Protein AF-A0A6P0FMC4-F1 (afdb_monomer_lite)

Organism: Xanthomonas perforans (NCBI:txid442694)

pLDDT: mean 89.46, std 10.19, range [41.62, 98.38]

Foldseek 3Di:
DDDDDDDDDDDDPDPDDDPPDDDADDLPDAQQDPLNCCVVPNLQLEEEAEAPQLLVLLCVLLVDPVNVVHHYDDADQQDPVRNLVSVVVRVVVVRQEYEYAYDDDDDNQSQQADSVNSNSRSVSSHAYEYASDDPPDDGPNCVRHSYYHHHSSRVSNVNNVSVVVVVVVVVVVVVVVVVVVVVVVVVVVVVVVVVVVVVVVVVVVVVVVVVVVVVVVVVVVVVVVVVVVVVVVVVVVVVVVVVVVD

Structure (mmCIF, N/CA/C/O backbone):
data_AF-A0A6P0FMC4-F1
#
_entry.id   AF-A0A6P0FMC4-F1
#
loop_
_atom_site.group_PDB
_atom_site.id
_atom_site.type_symbol
_atom_site.label_atom_id
_atom_site.label_alt_id
_atom_site.label_comp_id
_atom_site.label_asym_id
_atom_site.label_entity_id
_atom_site.label_seq_id
_atom_site.pdbx_PDB_ins_code
_atom_site.Cartn_x
_atom_site.Cartn_y
_atom_site.Cartn_z
_atom_site.occupancy
_atom_site.B_iso_or_equiv
_atom_site.auth_seq_id
_atom_site.auth_comp_id
_atom_site.auth_asym_id
_atom_site.auth_atom_id
_atom_site.pdbx_PDB_model_num
ATOM 1 N N . MET A 1 1 ? -16.315 -18.115 -38.066 1.00 41.62 1 MET A N 1
ATOM 2 C CA . MET A 1 1 ? -16.295 -17.001 -39.037 1.00 41.62 1 MET A CA 1
ATOM 3 C C . MET A 1 1 ? -14.860 -16.813 -39.492 1.00 41.62 1 MET A C 1
ATOM 5 O O . MET A 1 1 ? -14.024 -16.484 -38.664 1.00 41.62 1 MET A O 1
ATOM 9 N N . SER A 1 2 ? -14.558 -17.118 -40.752 1.00 48.16 2 SER A N 1
ATOM 10 C CA . SER A 1 2 ? -13.245 -16.891 -41.364 1.00 48.16 2 SER A CA 1
ATOM 11 C C . SER A 1 2 ? -13.258 -15.536 -42.065 1.00 48.16 2 SER A C 1
ATOM 13 O O . SER A 1 2 ? -14.154 -15.271 -42.862 1.00 48.16 2 SER A O 1
ATOM 15 N N . VAL A 1 3 ? -12.294 -14.676 -41.748 1.00 55.31 3 VAL A N 1
ATOM 16 C CA . VAL A 1 3 ? -12.072 -13.421 -42.473 1.00 55.31 3 VAL A CA 1
ATOM 17 C C . VAL A 1 3 ? -11.064 -13.719 -43.575 1.00 55.31 3 VAL A C 1
ATOM 19 O O . VAL A 1 3 ? -9.935 -14.109 -43.286 1.00 55.31 3 VAL A O 1
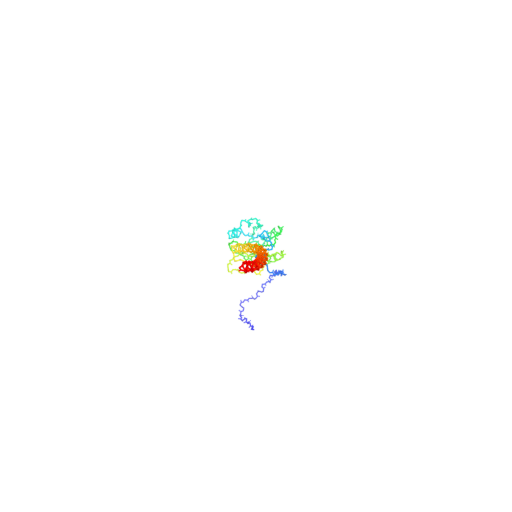ATOM 22 N N . GLU A 1 4 ? -11.485 -13.575 -44.827 1.00 64.38 4 GLU A N 1
ATOM 23 C CA . GLU A 1 4 ? -10.625 -13.706 -46.001 1.00 64.38 4 GLU A CA 1
ATOM 24 C C . GLU A 1 4 ? -10.263 -12.298 -46.483 1.00 64.38 4 GLU A C 1
ATOM 26 O O . GLU A 1 4 ? -11.132 -11.516 -46.866 1.00 64.38 4 GLU A O 1
ATOM 31 N N . LEU A 1 5 ? -8.981 -11.944 -46.406 1.00 65.88 5 LEU A N 1
ATOM 32 C CA . LEU A 1 5 ? -8.479 -10.675 -46.926 1.00 65.88 5 LEU A CA 1
ATOM 33 C C . LEU A 1 5 ? -8.094 -10.872 -48.392 1.00 65.88 5 LEU A C 1
ATOM 35 O O . LEU A 1 5 ? -7.122 -11.563 -48.691 1.00 65.88 5 LEU A O 1
ATOM 39 N N . GLN A 1 6 ? -8.848 -10.252 -49.300 1.00 70.06 6 GLN A N 1
ATOM 40 C CA . GLN A 1 6 ? -8.532 -10.221 -50.727 1.00 70.06 6 GLN A CA 1
ATOM 41 C C . GLN A 1 6 ? -7.904 -8.874 -51.092 1.00 70.06 6 GLN A C 1
ATOM 43 O O . GLN A 1 6 ? -8.502 -7.818 -50.899 1.00 70.06 6 GLN A O 1
ATOM 48 N N . GLY A 1 7 ? -6.686 -8.915 -51.628 1.00 79.44 7 GLY A N 1
ATOM 49 C CA . GLY A 1 7 ? -5.960 -7.742 -52.105 1.00 79.44 7 GLY A CA 1
ATOM 50 C C . GLY A 1 7 ? -4.933 -8.132 -53.164 1.00 79.44 7 GLY A C 1
ATOM 51 O O . GLY A 1 7 ? -4.367 -9.224 -53.121 1.00 79.44 7 GLY A O 1
ATOM 52 N N . ARG A 1 8 ? -4.705 -7.248 -54.140 1.00 73.56 8 ARG A N 1
ATOM 53 C CA . ARG A 1 8 ? -3.657 -7.407 -55.154 1.00 73.56 8 ARG A CA 1
ATOM 54 C C . ARG A 1 8 ? -2.375 -6.772 -54.613 1.00 73.56 8 ARG A C 1
ATOM 56 O O . ARG A 1 8 ? -2.358 -5.579 -54.333 1.00 73.56 8 ARG A O 1
ATOM 63 N N . VAL A 1 9 ? -1.319 -7.566 -54.454 1.00 71.81 9 VAL A N 1
ATOM 64 C CA . VAL A 1 9 ? 0.008 -7.062 -54.074 1.00 71.81 9 VAL A CA 1
ATOM 65 C C . VAL A 1 9 ? 0.643 -6.419 -55.304 1.00 71.81 9 VAL A C 1
ATOM 67 O O . VAL A 1 9 ? 0.881 -7.103 -56.299 1.00 71.81 9 VAL A O 1
ATOM 70 N N . GLU A 1 10 ? 0.909 -5.117 -55.250 1.00 76.31 10 GLU A N 1
ATOM 71 C CA . GLU A 1 10 ? 1.699 -4.426 -56.270 1.00 76.31 10 GLU A CA 1
ATOM 72 C C . GLU A 1 10 ? 3.153 -4.321 -55.800 1.00 76.31 10 GLU A C 1
ATOM 74 O O . GLU A 1 10 ? 3.467 -3.599 -54.857 1.00 76.31 10 GLU A O 1
ATOM 79 N N . GLY A 1 11 ? 4.039 -5.084 -56.444 1.00 77.88 11 GLY A N 1
ATOM 80 C CA . GLY A 1 11 ? 5.475 -5.107 -56.157 1.00 77.88 11 GLY A CA 1
ATOM 81 C C . GLY A 1 11 ? 6.005 -6.489 -55.751 1.00 77.88 11 GLY A C 1
ATOM 82 O O . GLY A 1 11 ? 5.230 -7.408 -55.476 1.00 77.88 11 GLY A O 1
ATOM 83 N N . PRO A 1 12 ? 7.338 -6.677 -55.747 1.00 75.31 12 PRO A N 1
ATOM 84 C CA . PRO A 1 12 ? 7.948 -7.930 -55.327 1.00 75.31 12 PRO A CA 1
ATOM 85 C C . PRO A 1 12 ? 7.700 -8.172 -53.835 1.00 75.31 12 PRO A C 1
ATOM 87 O O . PRO A 1 12 ? 7.946 -7.304 -52.998 1.00 75.31 12 PRO A O 1
ATOM 90 N N . TRP A 1 13 ? 7.246 -9.381 -53.499 1.00 70.62 13 TRP A N 1
ATOM 91 C CA . TRP A 1 13 ? 7.134 -9.832 -52.116 1.00 70.62 13 TRP A CA 1
ATOM 92 C C . TRP A 1 13 ? 8.537 -10.029 -51.536 1.00 70.62 13 TRP A C 1
ATOM 94 O O . TRP A 1 13 ? 9.162 -11.076 -51.703 1.00 70.62 13 TRP A O 1
ATOM 104 N N . LEU A 1 14 ? 9.057 -9.001 -50.874 1.00 70.19 14 LEU A N 1
ATOM 105 C CA . LEU A 1 14 ? 10.309 -9.092 -50.139 1.00 70.19 14 LEU A CA 1
ATOM 106 C C . LEU A 1 14 ? 10.000 -9.684 -48.764 1.00 70.19 14 LEU A C 1
ATOM 108 O O . LEU A 1 14 ? 9.524 -8.994 -47.864 1.00 70.19 14 LEU A O 1
ATOM 112 N N . THR A 1 15 ? 10.259 -10.980 -48.585 1.00 63.22 15 THR A N 1
ATOM 113 C CA . THR A 1 15 ? 10.344 -11.569 -47.246 1.00 63.22 15 THR A CA 1
ATOM 114 C C . THR A 1 15 ? 11.490 -10.892 -46.508 1.00 63.22 15 THR A C 1
ATOM 116 O O . THR A 1 15 ? 12.652 -11.245 -46.706 1.00 63.22 15 THR A O 1
ATOM 119 N N . ALA A 1 16 ? 11.173 -9.906 -45.669 1.00 63.97 16 ALA A N 1
ATOM 120 C CA . ALA A 1 16 ? 12.124 -9.407 -44.691 1.00 63.97 16 ALA A CA 1
ATOM 121 C C . ALA A 1 16 ? 12.604 -10.601 -43.855 1.00 63.97 16 ALA A C 1
ATOM 123 O O . ALA A 1 16 ? 11.788 -11.414 -43.403 1.00 63.97 16 ALA A O 1
ATOM 124 N N . ALA A 1 17 ? 13.921 -10.733 -43.684 1.00 61.12 17 ALA A N 1
ATOM 125 C CA . ALA A 1 17 ? 14.478 -11.720 -42.774 1.00 61.12 17 ALA A CA 1
ATOM 126 C C . ALA A 1 17 ? 13.824 -11.498 -41.407 1.00 61.12 17 ALA A C 1
ATOM 128 O O . ALA A 1 17 ? 13.891 -10.408 -40.842 1.00 61.12 17 ALA A O 1
ATOM 129 N N . ARG A 1 18 ? 13.105 -12.510 -40.919 1.00 58.56 18 ARG A N 1
ATOM 130 C CA . ARG A 1 18 ? 12.402 -12.418 -39.645 1.00 58.56 18 ARG A CA 1
ATOM 131 C C . ARG A 1 18 ? 13.476 -12.323 -38.571 1.00 58.56 18 ARG A C 1
ATOM 133 O O . ARG A 1 18 ? 14.168 -13.310 -38.330 1.00 58.56 18 ARG A O 1
ATOM 140 N N . GLU A 1 19 ? 13.642 -11.145 -37.977 1.00 60.81 19 GLU A N 1
ATOM 141 C CA . GLU A 1 19 ? 14.597 -10.980 -36.886 1.00 60.81 19 GLU A CA 1
ATOM 142 C C . GLU A 1 19 ? 14.322 -12.040 -35.807 1.00 60.81 19 GLU A C 1
ATOM 144 O O . GLU A 1 19 ? 13.148 -12.343 -35.528 1.00 60.81 19 GLU A O 1
ATOM 149 N N . PRO A 1 20 ? 15.372 -12.648 -35.223 1.00 63.00 20 PRO A N 1
ATOM 150 C CA . PRO A 1 20 ? 15.202 -13.616 -34.155 1.00 63.00 20 PRO A CA 1
ATOM 151 C C . PRO A 1 20 ? 14.391 -12.967 -33.033 1.00 63.00 20 PRO A C 1
ATOM 153 O O . PRO A 1 20 ? 14.832 -12.020 -32.385 1.00 63.00 20 PRO A O 1
ATOM 156 N N . ARG A 1 21 ? 13.170 -13.457 -32.803 1.00 71.31 21 ARG A N 1
ATOM 157 C CA . ARG A 1 21 ? 12.346 -12.956 -31.705 1.00 71.31 21 ARG A CA 1
ATOM 158 C C . ARG A 1 21 ? 12.960 -13.440 -30.403 1.00 71.31 21 ARG A C 1
ATOM 160 O O . ARG A 1 21 ? 12.918 -14.634 -30.124 1.00 71.31 21 ARG A O 1
ATOM 167 N N . VAL A 1 22 ? 13.467 -12.514 -29.595 1.00 78.38 22 VAL A N 1
ATOM 168 C CA . VAL A 1 22 ? 13.812 -12.803 -28.201 1.00 78.38 22 VAL A CA 1
ATOM 169 C C . VAL A 1 22 ? 12.543 -13.326 -27.509 1.00 78.38 22 VAL A C 1
ATOM 171 O O . VAL A 1 22 ? 11.522 -12.615 -27.513 1.00 78.38 22 VAL A O 1
ATOM 174 N N . PRO A 1 23 ? 12.550 -14.572 -26.999 1.00 85.31 23 PRO A N 1
ATOM 175 C CA . PRO A 1 23 ? 11.413 -15.116 -26.276 1.00 85.31 23 PRO A CA 1
ATOM 176 C C . PRO A 1 23 ? 11.292 -14.399 -24.932 1.00 85.31 23 PRO A C 1
ATOM 178 O O . PRO A 1 23 ? 12.291 -14.159 -24.254 1.00 85.31 23 PRO A O 1
ATOM 181 N N . ILE A 1 24 ? 10.064 -14.043 -24.567 1.00 87.44 24 ILE A N 1
ATOM 182 C CA . ILE A 1 24 ? 9.762 -13.484 -23.251 1.00 87.44 24 ILE A CA 1
ATOM 183 C C . ILE A 1 24 ? 9.385 -14.674 -22.363 1.00 87.44 24 ILE A C 1
ATOM 185 O O . ILE A 1 24 ? 8.457 -15.401 -22.730 1.00 87.44 24 ILE A O 1
ATOM 189 N N . PRO A 1 25 ? 10.120 -14.929 -21.270 1.00 88.69 25 PRO A N 1
ATOM 190 C CA . PRO A 1 25 ? 9.827 -16.047 -20.386 1.00 88.69 25 PRO A CA 1
ATOM 191 C C . PRO A 1 25 ? 8.477 -15.855 -19.690 1.00 88.69 25 PRO A C 1
ATOM 193 O O . PRO A 1 25 ? 8.047 -14.728 -19.436 1.00 88.69 25 PRO A O 1
ATOM 196 N N . ASP A 1 26 ? 7.819 -16.968 -19.365 1.00 86.62 26 ASP A N 1
ATOM 197 C CA . ASP A 1 26 ? 6.683 -16.941 -18.449 1.00 86.62 26 ASP A CA 1
ATOM 198 C C . ASP A 1 26 ? 7.190 -16.637 -17.033 1.00 86.62 26 ASP A C 1
ATOM 200 O O . ASP A 1 26 ? 8.239 -17.121 -16.606 1.00 86.62 26 ASP A O 1
ATOM 204 N N . ARG A 1 27 ? 6.435 -15.822 -16.302 1.00 83.19 27 ARG A N 1
ATOM 205 C CA . ARG A 1 27 ? 6.730 -15.461 -14.915 1.00 83.19 27 ARG A CA 1
ATOM 206 C C . ARG A 1 27 ? 6.477 -16.622 -13.958 1.00 83.19 27 ARG A C 1
ATOM 208 O O . ARG A 1 27 ? 7.050 -16.629 -12.872 1.00 83.19 27 ARG A O 1
ATOM 215 N N . GLY A 1 28 ? 5.596 -17.563 -14.316 1.00 85.12 28 GLY A N 1
ATOM 216 C CA . GLY A 1 28 ? 5.276 -18.731 -13.486 1.00 85.12 28 GLY A CA 1
ATOM 217 C C . GLY A 1 28 ? 4.668 -18.393 -12.116 1.00 85.12 28 GLY A C 1
ATOM 218 O O . GLY A 1 28 ? 4.639 -19.245 -11.230 1.00 85.12 28 GLY A O 1
ATOM 219 N N . ARG A 1 29 ? 4.203 -17.151 -11.919 1.00 89.44 29 ARG A N 1
ATOM 220 C CA . ARG A 1 29 ? 3.561 -16.659 -10.693 1.00 89.44 29 ARG A CA 1
ATOM 221 C C . ARG A 1 29 ? 2.461 -15.657 -11.019 1.00 89.44 29 ARG A C 1
ATOM 223 O O . ARG A 1 29 ? 2.520 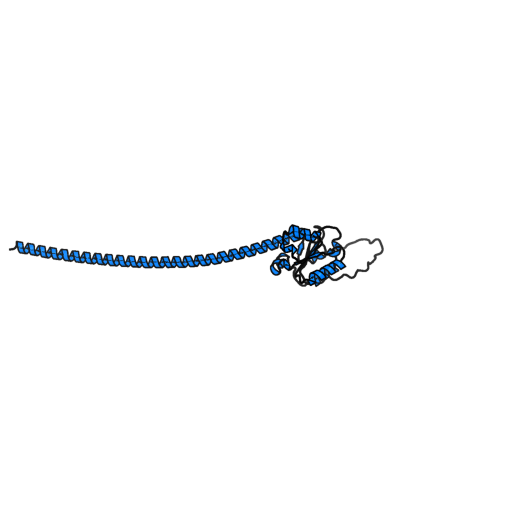-14.982 -12.047 1.00 89.44 29 ARG A O 1
ATOM 230 N N . ASN A 1 30 ? 1.505 -15.518 -10.105 1.00 92.25 30 ASN A N 1
ATOM 231 C CA . ASN A 1 30 ? 0.478 -14.487 -10.212 1.00 92.25 30 ASN A CA 1
ATOM 232 C C . ASN A 1 30 ? 1.096 -13.082 -10.036 1.00 92.25 30 ASN A C 1
ATOM 234 O O . ASN A 1 30 ? 2.051 -12.936 -9.257 1.00 92.25 30 ASN A O 1
ATOM 238 N N . PRO A 1 31 ? 0.569 -12.061 -10.741 1.00 93.94 31 PRO A N 1
ATOM 239 C CA . PRO A 1 31 ? 0.897 -10.661 -10.482 1.00 93.94 31 PRO A CA 1
ATOM 240 C C . PRO A 1 31 ? 0.659 -10.301 -9.012 1.00 93.94 31 PRO A C 1
ATOM 242 O O . PRO A 1 31 ? -0.315 -10.763 -8.419 1.00 93.94 31 PRO A O 1
ATOM 245 N N . VAL A 1 32 ? 1.556 -9.503 -8.434 1.00 96.50 32 VAL A N 1
ATOM 246 C CA . VAL A 1 32 ? 1.444 -9.005 -7.053 1.00 96.50 32 VAL A CA 1
ATOM 247 C C . VAL A 1 32 ? 1.164 -7.513 -7.100 1.00 96.50 32 VAL A C 1
ATOM 249 O O . VAL A 1 32 ? 2.012 -6.750 -7.547 1.00 96.50 32 VAL A O 1
ATOM 252 N N . THR A 1 33 ? 0.007 -7.082 -6.614 1.00 96.81 33 THR A N 1
ATOM 253 C CA . THR A 1 33 ? -0.342 -5.653 -6.625 1.00 96.81 33 THR A CA 1
ATOM 254 C C . THR A 1 33 ? 0.581 -4.847 -5.710 1.00 96.81 33 THR A C 1
ATOM 256 O O . THR A 1 33 ? 1.148 -5.374 -4.744 1.00 96.81 33 THR A O 1
ATOM 259 N N . ILE A 1 34 ? 0.695 -3.537 -5.951 1.00 97.31 34 ILE A N 1
ATOM 260 C CA . ILE A 1 34 ? 1.540 -2.686 -5.101 1.00 97.31 34 ILE A CA 1
ATOM 261 C C . ILE A 1 34 ? 1.101 -2.711 -3.625 1.00 97.31 34 ILE A C 1
ATOM 263 O O . ILE A 1 34 ? 1.945 -2.731 -2.730 1.00 97.31 34 ILE A O 1
ATOM 267 N N . GLY A 1 35 ? -0.206 -2.783 -3.356 1.00 96.12 35 GLY A N 1
ATOM 268 C CA . GLY A 1 35 ? -0.749 -2.855 -1.997 1.00 96.12 35 GLY A CA 1
ATOM 269 C C . GLY A 1 35 ? -0.368 -4.151 -1.278 1.00 96.12 35 GLY A C 1
ATOM 270 O O . GLY A 1 35 ? 0.123 -4.109 -0.150 1.00 96.12 35 GLY A O 1
ATOM 271 N N . GLU A 1 36 ? -0.512 -5.300 -1.947 1.00 96.06 36 GLU A N 1
ATOM 272 C CA . GLU A 1 36 ? -0.091 -6.603 -1.407 1.00 96.06 36 GLU A CA 1
ATOM 273 C C . GLU A 1 36 ? 1.413 -6.636 -1.125 1.00 96.06 36 GLU A C 1
ATOM 275 O O . GLU A 1 36 ? 1.857 -7.140 -0.088 1.00 96.06 36 GLU A O 1
ATOM 280 N N . PHE A 1 37 ? 2.211 -6.067 -2.029 1.00 97.38 37 PHE A N 1
ATOM 281 C CA . PHE A 1 37 ? 3.648 -5.970 -1.838 1.00 97.38 37 PHE A CA 1
ATOM 282 C C . PHE A 1 37 ? 4.013 -5.140 -0.610 1.00 97.38 37 PHE A C 1
ATOM 284 O O . PHE A 1 37 ? 4.846 -5.584 0.188 1.00 97.38 37 PHE A O 1
ATOM 291 N N . LEU A 1 38 ? 3.408 -3.957 -0.462 1.00 95.75 38 LEU A N 1
ATOM 292 C CA . LEU A 1 38 ? 3.662 -3.056 0.660 1.00 95.75 38 LEU A CA 1
ATOM 293 C C . LEU A 1 38 ? 3.247 -3.693 1.987 1.00 95.75 38 LEU A C 1
ATOM 295 O O . LEU A 1 38 ? 4.006 -3.602 2.948 1.00 95.75 38 LEU A O 1
ATOM 299 N N . GLY A 1 39 ? 2.120 -4.407 2.025 1.00 93.69 39 GLY A N 1
ATOM 300 C CA . GLY A 1 39 ? 1.683 -5.132 3.220 1.00 93.69 39 GLY A CA 1
ATOM 301 C C . GLY A 1 39 ? 2.670 -6.217 3.670 1.00 93.69 39 GLY A C 1
ATOM 302 O O . GLY A 1 39 ? 2.815 -6.460 4.865 1.00 93.69 39 GLY A O 1
ATOM 303 N N . LYS A 1 40 ? 3.388 -6.852 2.733 1.00 94.69 40 LYS A N 1
ATOM 304 C CA . LYS A 1 40 ? 4.341 -7.932 3.043 1.00 94.69 40 LYS A CA 1
ATOM 305 C C . LYS A 1 40 ? 5.773 -7.455 3.291 1.00 94.69 40 LYS A C 1
ATOM 307 O O . LYS A 1 40 ? 6.457 -8.008 4.148 1.00 94.69 40 LYS A O 1
ATOM 312 N N . ASN A 1 41 ? 6.262 -6.503 2.499 1.00 94.88 41 ASN A N 1
ATOM 313 C CA . ASN A 1 41 ? 7.680 -6.118 2.475 1.00 94.88 41 ASN A CA 1
ATOM 314 C C . ASN A 1 41 ? 7.928 -4.695 2.990 1.00 94.88 41 ASN A C 1
ATOM 316 O O . ASN A 1 41 ? 9.080 -4.320 3.209 1.00 94.88 41 ASN A O 1
ATOM 320 N N . GLY A 1 42 ? 6.871 -3.899 3.160 1.00 93.38 42 GLY A N 1
ATOM 321 C CA . GLY A 1 42 ? 6.967 -2.483 3.483 1.00 93.38 42 GLY A CA 1
ATOM 322 C C . GLY A 1 42 ? 7.557 -1.642 2.350 1.00 93.38 42 GLY A C 1
ATOM 323 O O . GLY A 1 42 ? 7.981 -2.135 1.301 1.00 93.38 42 GLY A O 1
ATOM 324 N N . LEU A 1 43 ? 7.608 -0.330 2.586 1.00 94.81 43 LEU A N 1
ATOM 325 C CA . LEU A 1 43 ? 8.119 0.622 1.603 1.00 94.81 43 LEU A CA 1
ATOM 326 C C . LEU A 1 43 ? 9.608 0.399 1.304 1.00 94.81 43 LEU A C 1
ATOM 328 O O . LEU A 1 43 ? 10.000 0.461 0.146 1.00 94.81 43 LEU A O 1
ATOM 332 N N . SER A 1 44 ? 10.434 0.104 2.312 1.00 94.50 44 SER A N 1
ATOM 333 C CA . SER A 1 44 ? 11.892 -0.065 2.172 1.00 94.50 44 SER A CA 1
ATOM 334 C C . SER A 1 44 ? 12.304 -1.245 1.286 1.00 94.50 44 SER A C 1
ATOM 336 O O . SER A 1 44 ? 13.438 -1.282 0.814 1.00 94.50 44 SER A O 1
ATOM 338 N N . GLY A 1 45 ? 11.395 -2.192 1.029 1.00 95.94 45 GLY A N 1
ATOM 339 C CA . GLY A 1 45 ? 11.622 -3.298 0.103 1.00 95.94 45 GLY A CA 1
ATOM 340 C C . GLY A 1 45 ? 11.613 -2.894 -1.377 1.00 95.94 45 GLY A C 1
ATOM 341 O O . GLY A 1 45 ? 12.049 -3.695 -2.208 1.00 95.94 45 GLY A O 1
ATOM 342 N N . LEU A 1 46 ? 11.128 -1.693 -1.722 1.00 97.62 46 LEU A N 1
ATOM 343 C CA . LEU A 1 46 ? 11.097 -1.190 -3.099 1.00 97.62 46 LEU A CA 1
ATOM 344 C C . LEU A 1 46 ? 12.422 -0.546 -3.512 1.00 97.62 46 LEU A C 1
ATOM 346 O O . LEU A 1 46 ? 12.923 0.369 -2.850 1.00 97.62 46 LEU A O 1
ATOM 350 N N . GLY A 1 47 ? 12.916 -0.980 -4.668 1.00 97.94 47 GLY A N 1
ATOM 351 C CA . GLY A 1 47 ? 13.960 -0.317 -5.436 1.00 97.94 47 GLY A CA 1
ATOM 352 C C . GLY A 1 47 ? 13.388 0.453 -6.622 1.00 97.94 47 GLY A C 1
ATOM 353 O O . GLY A 1 47 ? 12.431 0.005 -7.248 1.00 97.94 47 GLY A O 1
ATOM 354 N N . PHE A 1 48 ? 14.002 1.581 -6.967 1.00 98.12 48 PHE A N 1
ATOM 355 C CA . PHE A 1 48 ? 13.530 2.473 -8.024 1.00 98.12 48 PHE A CA 1
ATOM 356 C C . PHE A 1 48 ? 14.553 2.583 -9.155 1.00 98.12 48 PHE A C 1
ATOM 358 O O . PHE A 1 48 ? 15.683 3.014 -8.934 1.00 98.12 48 PHE A O 1
ATOM 365 N N . LEU A 1 49 ? 14.136 2.235 -10.372 1.00 97.38 49 LEU A N 1
ATOM 366 C CA . LEU A 1 49 ? 14.782 2.596 -11.632 1.00 97.38 49 LEU A CA 1
ATOM 367 C C . LEU A 1 49 ? 13.995 3.748 -12.232 1.00 97.38 49 LEU A C 1
ATOM 369 O O . LEU A 1 49 ? 12.971 3.534 -12.884 1.00 97.38 49 LEU A O 1
ATOM 373 N N . ALA A 1 50 ? 14.449 4.972 -11.984 1.00 96.12 50 ALA A N 1
ATOM 374 C CA . ALA A 1 50 ? 13.685 6.145 -12.374 1.00 96.12 50 ALA A CA 1
ATOM 375 C C . ALA A 1 50 ? 14.502 7.179 -13.144 1.00 96.12 50 ALA A C 1
ATOM 377 O O . ALA A 1 50 ? 15.712 7.308 -12.950 1.00 96.12 50 ALA A O 1
ATOM 378 N N . SER A 1 51 ? 13.840 7.937 -14.022 1.00 94.25 51 SER A N 1
ATOM 379 C CA . SER A 1 51 ? 14.413 9.194 -14.506 1.00 94.25 51 SER A CA 1
ATOM 380 C C . SER A 1 51 ? 14.396 10.205 -13.362 1.00 94.25 51 SER A C 1
ATOM 382 O O . SER A 1 51 ? 13.593 10.082 -12.437 1.00 94.25 51 SER A O 1
ATOM 384 N N . LYS A 1 52 ? 15.252 11.232 -13.418 1.00 93.31 52 LYS A N 1
ATOM 385 C CA . LYS A 1 52 ? 15.252 12.285 -12.391 1.00 93.31 52 LYS A CA 1
ATOM 386 C C . LYS A 1 52 ? 13.855 12.897 -12.221 1.00 93.31 52 LYS A C 1
ATOM 388 O O . LYS A 1 52 ? 13.346 12.948 -11.111 1.00 93.31 52 LYS A O 1
ATOM 393 N N . THR A 1 53 ? 13.220 13.265 -13.333 1.00 92.69 53 THR A N 1
ATOM 394 C CA . THR A 1 53 ? 11.859 13.814 -13.346 1.00 92.69 53 THR A CA 1
ATOM 395 C C . THR A 1 53 ? 10.840 12.821 -12.796 1.00 92.69 53 THR A C 1
ATOM 397 O O . THR A 1 53 ? 10.067 13.181 -11.923 1.00 92.69 53 THR A O 1
ATOM 400 N N . GLY A 1 54 ? 10.883 11.553 -13.225 1.00 93.88 54 GLY A N 1
ATOM 401 C CA . GLY A 1 54 ? 9.942 10.542 -12.733 1.00 93.88 54 GLY A CA 1
ATOM 402 C C . GLY A 1 54 ? 10.079 10.294 -11.231 1.00 93.88 54 GLY A C 1
ATOM 403 O O . GLY A 1 54 ? 9.083 10.116 -10.540 1.00 93.88 54 GLY A O 1
ATOM 404 N N . TRP A 1 55 ? 11.302 10.329 -10.705 1.00 95.88 55 TRP A N 1
ATOM 405 C CA . TRP A 1 55 ? 11.541 10.231 -9.269 1.00 95.88 55 TRP A CA 1
ATOM 406 C C . TRP A 1 55 ? 11.007 11.442 -8.496 1.00 95.88 55 TRP A C 1
ATOM 408 O O . TRP A 1 55 ? 10.373 11.275 -7.451 1.00 95.88 55 TRP A O 1
ATOM 418 N N . ASP A 1 56 ? 11.249 12.649 -9.010 1.00 94.75 56 ASP A N 1
ATOM 419 C CA . ASP A 1 56 ? 10.764 13.887 -8.402 1.00 94.75 56 ASP A CA 1
ATOM 420 C C . ASP A 1 56 ? 9.225 13.931 -8.387 1.00 94.75 56 ASP A C 1
ATOM 422 O O . ASP A 1 56 ? 8.640 14.283 -7.359 1.00 94.75 56 ASP A O 1
ATOM 426 N N . ASP A 1 57 ? 8.578 13.477 -9.465 1.00 95.00 57 ASP A N 1
ATOM 427 C CA . ASP A 1 57 ? 7.122 13.351 -9.587 1.00 95.00 57 ASP A CA 1
ATOM 428 C C . ASP A 1 57 ? 6.548 12.379 -8.545 1.00 95.00 57 ASP A C 1
ATOM 430 O O . ASP A 1 57 ? 5.651 12.752 -7.784 1.00 95.00 57 ASP A O 1
ATOM 434 N N . ILE A 1 58 ? 7.118 11.169 -8.424 1.00 96.25 58 ILE A N 1
ATOM 435 C CA . ILE A 1 58 ? 6.706 10.192 -7.398 1.00 96.25 58 ILE A CA 1
ATOM 436 C C . ILE A 1 58 ? 6.859 10.802 -6.004 1.00 96.25 58 ILE A C 1
ATOM 438 O O . ILE A 1 58 ? 5.935 10.736 -5.193 1.00 96.25 58 ILE A O 1
ATOM 442 N N . CYS A 1 59 ? 8.014 11.402 -5.704 1.00 95.81 59 CYS A N 1
ATOM 443 C CA . CYS A 1 59 ? 8.272 11.995 -4.393 1.00 95.81 59 CYS A CA 1
ATOM 444 C C . CYS A 1 59 ? 7.283 13.117 -4.059 1.00 95.81 59 CYS A C 1
ATOM 446 O O . CYS A 1 59 ? 6.819 13.215 -2.919 1.00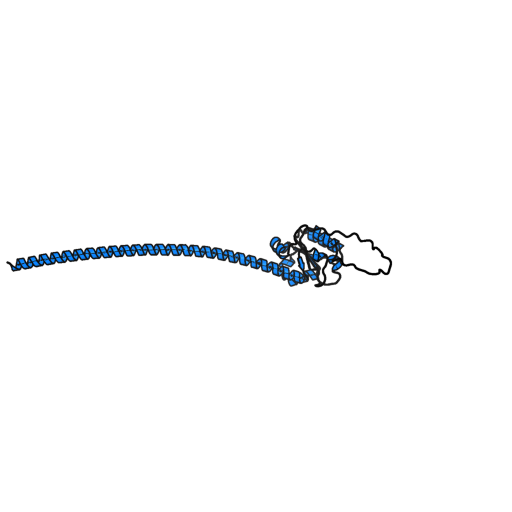 95.81 59 CYS A O 1
ATOM 448 N N . SER A 1 60 ? 6.981 13.964 -5.043 1.00 95.06 60 SER A N 1
ATOM 449 C CA . SER A 1 60 ? 6.053 15.086 -4.911 1.00 95.06 60 SER A CA 1
ATOM 450 C C . SER A 1 60 ? 4.616 14.610 -4.688 1.00 95.06 60 SER A C 1
ATOM 452 O O . SER A 1 60 ? 3.947 15.091 -3.771 1.00 95.06 60 SER A O 1
ATOM 454 N N . ALA A 1 61 ? 4.162 13.626 -5.468 1.00 96.06 61 ALA A N 1
ATOM 455 C CA . ALA A 1 61 ? 2.814 13.073 -5.384 1.00 96.06 61 ALA A CA 1
ATOM 456 C C . ALA A 1 61 ? 2.601 12.245 -4.109 1.00 96.06 61 ALA A C 1
ATOM 458 O O . ALA A 1 61 ? 1.613 12.440 -3.399 1.00 96.06 61 ALA A O 1
ATOM 459 N N . ALA A 1 62 ? 3.560 11.383 -3.760 1.00 95.75 62 ALA A N 1
ATOM 460 C CA . ALA A 1 62 ? 3.475 10.546 -2.569 1.00 95.75 62 ALA A CA 1
ATOM 461 C C . ALA A 1 62 ? 3.554 11.368 -1.273 1.00 95.75 62 ALA A C 1
ATOM 463 O O . ALA A 1 62 ? 2.934 11.019 -0.270 1.00 95.75 62 ALA A O 1
ATOM 464 N N . ARG A 1 63 ? 4.324 12.469 -1.253 1.00 93.12 63 ARG A N 1
ATOM 465 C CA . ARG A 1 63 ? 4.566 13.312 -0.058 1.00 93.12 63 ARG A CA 1
ATOM 466 C C . ARG A 1 63 ? 5.132 12.538 1.143 1.00 93.12 63 ARG A C 1
ATOM 468 O O . ARG A 1 63 ? 4.929 12.915 2.295 1.00 93.12 63 ARG A O 1
ATOM 475 N N . LEU A 1 64 ? 5.814 11.423 0.893 1.00 89.69 64 LEU A N 1
ATOM 476 C CA . LEU A 1 64 ? 6.366 10.537 1.919 1.00 89.69 64 LEU A CA 1
ATOM 477 C C . LEU A 1 64 ? 7.837 10.877 2.157 1.00 89.69 64 LEU A C 1
ATOM 479 O O . LEU A 1 64 ? 8.677 10.608 1.305 1.00 89.69 64 LEU A O 1
ATOM 483 N N . GLN A 1 65 ? 8.188 11.409 3.330 1.00 86.75 65 GLN A N 1
ATOM 484 C CA . GLN A 1 65 ? 9.602 11.663 3.649 1.00 86.75 65 GLN A CA 1
ATOM 485 C C . GLN A 1 65 ? 10.435 10.373 3.636 1.00 86.75 65 GLN A C 1
ATOM 487 O O . GLN A 1 65 ? 11.541 10.362 3.101 1.00 86.75 65 GLN A O 1
ATOM 492 N N . LYS A 1 66 ? 9.873 9.272 4.157 1.00 88.69 66 LYS A N 1
ATOM 493 C CA . LYS A 1 66 ? 10.531 7.956 4.211 1.00 88.69 66 LYS A CA 1
ATOM 494 C C . LYS A 1 66 ? 10.887 7.405 2.827 1.00 88.69 66 LYS A C 1
ATOM 496 O O . LYS A 1 66 ? 11.879 6.697 2.716 1.00 88.69 66 LYS A O 1
ATOM 501 N N . LEU A 1 67 ? 10.139 7.779 1.785 1.00 90.94 67 LEU A N 1
ATOM 502 C CA . LEU A 1 67 ? 10.402 7.357 0.407 1.00 90.94 67 LEU A CA 1
ATOM 503 C C . LEU A 1 67 ? 11.779 7.822 -0.083 1.00 90.94 67 LEU A C 1
ATOM 505 O O . LEU A 1 67 ? 12.426 7.123 -0.852 1.00 90.94 67 LEU A O 1
ATOM 509 N N . ARG A 1 68 ? 12.278 8.970 0.394 1.00 88.56 68 ARG A N 1
ATOM 510 C CA . ARG A 1 68 ? 13.604 9.477 -0.004 1.00 88.56 68 ARG A CA 1
ATOM 511 C C . ARG A 1 68 ? 14.763 8.615 0.499 1.00 88.56 68 ARG A C 1
ATOM 513 O O . ARG A 1 68 ? 15.872 8.766 -0.001 1.00 88.56 68 ARG A O 1
ATOM 520 N N . ASN A 1 69 ? 14.504 7.721 1.451 1.00 90.56 69 ASN A N 1
ATOM 521 C CA . ASN A 1 69 ? 15.494 6.788 1.981 1.00 90.56 69 ASN A CA 1
ATOM 522 C C . ASN A 1 69 ? 15.532 5.466 1.196 1.00 90.56 69 ASN A C 1
ATOM 524 O O . ASN A 1 69 ? 16.356 4.604 1.497 1.00 90.56 69 ASN A O 1
ATOM 528 N N . ASN A 1 70 ? 14.639 5.277 0.221 1.00 93.62 70 ASN A N 1
ATOM 529 C CA . ASN A 1 70 ? 14.622 4.084 -0.611 1.00 93.62 70 ASN A CA 1
ATOM 530 C C . ASN A 1 70 ? 15.806 4.029 -1.576 1.00 93.62 70 ASN A C 1
ATOM 532 O O . ASN A 1 70 ? 16.381 5.045 -1.967 1.00 93.62 70 ASN A O 1
ATOM 536 N N . THR A 1 71 ? 16.143 2.813 -2.007 1.00 96.25 71 THR A N 1
ATOM 537 C CA . THR A 1 71 ? 17.181 2.613 -3.014 1.00 96.25 71 THR A CA 1
ATOM 538 C C . THR A 1 71 ? 16.709 3.128 -4.371 1.00 96.25 71 THR A C 1
ATOM 540 O O . THR A 1 71 ? 15.789 2.573 -4.969 1.00 96.25 71 THR A O 1
ATOM 543 N N . LEU A 1 72 ? 17.380 4.162 -4.870 1.00 96.94 72 LEU A N 1
ATOM 544 C CA . LEU A 1 72 ? 17.179 4.731 -6.197 1.00 96.94 72 LEU A CA 1
ATOM 545 C C . LEU A 1 72 ? 18.434 4.519 -7.044 1.00 96.94 72 LEU A C 1
ATOM 547 O O . LEU A 1 72 ? 19.538 4.864 -6.623 1.00 96.94 72 LEU A O 1
ATOM 551 N N . VAL A 1 73 ? 18.247 4.036 -8.267 1.00 97.56 73 VAL A N 1
ATOM 552 C CA . VAL A 1 73 ? 19.242 4.106 -9.336 1.00 97.56 73 VAL A CA 1
ATOM 553 C C . VAL A 1 73 ? 18.636 4.909 -10.481 1.00 97.56 73 VAL A C 1
ATOM 555 O O . VAL A 1 73 ? 17.611 4.535 -11.053 1.00 97.56 73 VAL A O 1
ATOM 558 N N . THR A 1 74 ? 19.265 6.034 -10.819 1.00 95.62 74 THR A N 1
ATOM 559 C CA . THR A 1 74 ? 18.833 6.849 -11.957 1.00 95.62 74 THR A CA 1
ATOM 560 C C . THR A 1 74 ? 19.101 6.089 -13.251 1.00 95.62 74 THR A C 1
ATOM 562 O O . THR A 1 74 ? 20.256 5.852 -13.603 1.00 95.62 74 THR A O 1
ATOM 565 N N . ALA A 1 75 ? 18.043 5.714 -13.965 1.00 93.25 75 ALA A N 1
ATOM 566 C CA . ALA A 1 75 ? 18.142 4.897 -15.168 1.00 93.25 75 ALA A CA 1
ATOM 567 C C . ALA A 1 75 ? 18.139 5.750 -16.447 1.00 93.25 75 ALA A C 1
ATOM 569 O O . ALA A 1 75 ? 17.502 6.806 -16.521 1.00 93.25 75 ALA A O 1
ATOM 570 N N . ASN A 1 76 ? 18.839 5.273 -17.479 1.00 91.69 76 ASN A N 1
ATOM 571 C CA . ASN A 1 76 ? 18.795 5.871 -18.809 1.00 91.69 76 ASN A CA 1
ATOM 572 C C . ASN A 1 76 ? 17.712 5.187 -19.651 1.00 91.69 76 ASN A C 1
ATOM 574 O O . ASN A 1 76 ? 17.842 4.017 -19.991 1.00 91.69 76 ASN A O 1
ATOM 578 N N . PHE A 1 77 ? 16.663 5.926 -20.010 1.00 91.88 77 PHE A N 1
ATOM 579 C CA . PHE A 1 77 ? 15.535 5.396 -20.785 1.00 91.88 77 PHE A CA 1
ATOM 580 C C . PHE A 1 77 ? 15.708 5.496 -22.308 1.00 91.88 77 PHE A C 1
ATOM 582 O O . PHE A 1 77 ? 14.813 5.117 -23.054 1.00 91.88 77 PHE A O 1
ATOM 589 N N . GLY A 1 78 ? 16.837 6.022 -22.782 1.00 90.88 78 GLY A N 1
ATOM 590 C CA . GLY A 1 78 ? 17.177 6.090 -24.206 1.00 90.88 78 GLY A CA 1
ATOM 591 C C . GLY A 1 78 ? 18.250 5.090 -24.637 1.00 90.88 78 GLY A C 1
ATOM 592 O O . GLY A 1 78 ? 18.628 5.092 -25.803 1.00 90.88 78 GLY A O 1
ATOM 593 N N . ASP A 1 79 ? 18.765 4.274 -23.714 1.00 92.69 79 ASP A N 1
ATOM 594 C CA . ASP A 1 79 ? 19.860 3.332 -23.956 1.00 92.69 79 ASP A CA 1
ATOM 595 C C . ASP A 1 79 ? 19.620 2.040 -23.165 1.00 92.69 79 ASP A C 1
ATOM 597 O O . ASP A 1 79 ? 19.773 1.999 -21.941 1.00 92.69 79 ASP A O 1
ATOM 601 N N . GLU A 1 80 ? 19.246 0.981 -23.883 1.00 94.00 80 GLU A N 1
ATOM 602 C CA . GLU A 1 80 ? 18.952 -0.337 -23.317 1.00 94.00 80 GLU A CA 1
ATOM 603 C C . GLU A 1 80 ? 20.123 -0.903 -22.500 1.00 94.00 80 GLU A C 1
ATOM 605 O O . GLU A 1 80 ? 19.910 -1.470 -21.429 1.00 94.00 80 GLU A O 1
ATOM 610 N N . THR A 1 81 ? 21.365 -0.722 -22.956 1.00 95.56 81 THR A N 1
ATOM 611 C CA . THR A 1 81 ? 22.536 -1.307 -22.286 1.00 95.56 81 THR A CA 1
ATOM 612 C C . THR A 1 81 ? 22.730 -0.669 -20.916 1.00 95.56 81 THR A C 1
ATOM 614 O O . THR A 1 81 ? 22.850 -1.369 -19.909 1.00 95.56 81 THR A O 1
ATOM 617 N N . LYS A 1 82 ? 22.660 0.664 -20.856 1.00 96.38 82 LYS A N 1
ATOM 618 C CA . LYS A 1 82 ? 22.765 1.415 -19.596 1.00 96.38 82 LYS A CA 1
ATOM 619 C C . LYS A 1 82 ? 21.591 1.145 -18.663 1.00 96.38 82 LYS A C 1
ATOM 621 O O . LYS A 1 82 ? 21.771 1.113 -17.447 1.00 96.38 82 LYS A O 1
ATOM 626 N N . PHE A 1 83 ? 20.393 0.938 -19.209 1.00 96.81 83 PHE A N 1
ATOM 627 C CA . PHE A 1 83 ? 19.236 0.543 -18.410 1.00 96.81 83 PHE A CA 1
ATOM 628 C C . PHE A 1 83 ? 19.461 -0.817 -17.735 1.00 96.81 83 PHE A C 1
ATOM 630 O O . PHE A 1 83 ? 19.224 -0.967 -16.537 1.00 96.81 83 PHE A O 1
ATOM 637 N N . LEU A 1 84 ? 19.965 -1.805 -18.479 1.00 97.38 84 LEU A N 1
ATOM 638 C CA . LEU A 1 84 ? 20.251 -3.138 -17.948 1.00 97.38 84 LEU A CA 1
ATOM 639 C C . LEU A 1 84 ? 21.390 -3.130 -16.917 1.00 97.38 84 LEU A C 1
ATOM 641 O O . LEU A 1 84 ? 21.341 -3.886 -15.946 1.00 97.38 84 LEU A O 1
ATOM 645 N N . GLU A 1 85 ? 22.397 -2.273 -17.083 1.00 97.56 85 GLU A N 1
ATOM 646 C CA . GLU A 1 85 ? 23.431 -2.047 -16.065 1.00 97.56 85 GLU A CA 1
ATOM 647 C C . GLU A 1 85 ? 22.839 -1.467 -14.774 1.00 97.56 85 GLU A C 1
ATOM 649 O O . GLU A 1 85 ? 23.115 -1.980 -13.688 1.00 97.56 85 GLU A O 1
ATOM 654 N N . ALA A 1 86 ? 21.960 -0.467 -14.888 1.00 97.81 86 ALA A N 1
ATOM 655 C CA . ALA A 1 86 ? 21.249 0.107 -13.748 1.00 97.81 86 ALA A CA 1
ATOM 656 C C . ALA A 1 86 ? 20.365 -0.934 -13.037 1.00 97.81 86 ALA A C 1
ATOM 658 O O . ALA A 1 86 ? 20.350 -1.000 -11.807 1.00 97.81 86 ALA A O 1
ATOM 659 N N . LEU A 1 87 ? 19.678 -1.799 -13.791 1.00 98.06 87 LEU A N 1
ATOM 660 C CA . LEU A 1 87 ? 18.893 -2.906 -13.238 1.00 98.06 87 LEU A CA 1
ATOM 661 C C . LEU A 1 87 ? 19.766 -3.890 -12.447 1.00 98.06 87 LEU A C 1
ATOM 663 O O . LEU A 1 87 ? 19.401 -4.290 -11.340 1.00 98.06 87 LEU A O 1
ATOM 667 N N . LYS A 1 88 ? 20.936 -4.260 -12.977 1.00 97.38 88 LYS A N 1
ATOM 668 C CA . LYS A 1 88 ? 21.897 -5.119 -12.265 1.00 97.38 88 LYS A CA 1
ATOM 669 C C . LYS A 1 88 ? 22.408 -4.457 -10.987 1.00 97.38 88 LYS A C 1
ATOM 671 O O . LYS A 1 88 ? 22.477 -5.109 -9.951 1.00 97.38 88 LYS A O 1
ATOM 676 N N . GLN A 1 89 ? 22.720 -3.162 -11.042 1.00 97.38 89 GLN A N 1
ATOM 677 C CA . GLN A 1 89 ? 23.139 -2.401 -9.867 1.00 97.38 89 GLN A CA 1
ATOM 678 C C . GLN A 1 89 ? 22.050 -2.393 -8.790 1.00 97.38 89 GLN A C 1
ATOM 680 O O . GLN A 1 89 ? 22.348 -2.628 -7.622 1.00 97.38 89 GLN A O 1
ATOM 685 N N . LEU A 1 90 ? 20.797 -2.140 -9.175 1.00 97.56 90 LEU A N 1
ATOM 686 C CA . LEU A 1 90 ? 19.689 -2.077 -8.230 1.00 97.56 90 LEU A CA 1
ATOM 687 C C . LEU A 1 90 ? 19.376 -3.448 -7.622 1.00 97.56 90 LEU A C 1
ATOM 689 O O . LEU A 1 90 ? 19.200 -3.567 -6.418 1.00 97.56 90 LEU A O 1
ATOM 693 N N . THR A 1 91 ? 19.322 -4.501 -8.433 1.00 96.94 91 THR A N 1
ATOM 694 C CA . THR A 1 91 ? 19.027 -5.859 -7.941 1.00 96.94 91 THR A CA 1
ATOM 695 C C . THR A 1 91 ? 20.105 -6.372 -6.980 1.00 96.94 91 THR A C 1
ATOM 697 O O . THR A 1 91 ? 19.784 -7.060 -6.010 1.00 96.94 91 THR A O 1
ATOM 700 N N . ALA A 1 92 ? 21.366 -5.965 -7.168 1.00 96.31 92 ALA A N 1
ATOM 701 C CA . ALA A 1 92 ? 22.467 -6.298 -6.265 1.00 96.31 92 ALA A CA 1
ATOM 702 C C . ALA A 1 92 ? 22.330 -5.698 -4.851 1.00 96.31 92 ALA A C 1
ATOM 704 O O . ALA A 1 92 ? 22.985 -6.182 -3.929 1.00 96.31 92 ALA A O 1
ATOM 705 N N . THR A 1 93 ? 21.479 -4.686 -4.638 1.00 95.50 93 THR A N 1
ATOM 706 C CA . THR A 1 93 ? 21.260 -4.108 -3.299 1.00 95.50 93 THR A CA 1
ATOM 707 C C . THR A 1 93 ? 20.321 -4.944 -2.422 1.00 95.50 93 THR A C 1
ATOM 709 O O . THR A 1 93 ? 20.175 -4.656 -1.235 1.00 95.50 93 THR A O 1
ATOM 712 N N . GLY A 1 94 ? 19.698 -5.993 -2.972 1.00 95.31 94 GLY A N 1
ATOM 713 C CA . GLY A 1 94 ? 18.845 -6.918 -2.218 1.00 95.31 94 GLY A CA 1
ATOM 714 C C . GLY A 1 94 ? 17.382 -6.486 -2.070 1.00 95.31 94 GLY A C 1
ATOM 715 O O . GLY A 1 94 ? 16.665 -7.061 -1.239 1.00 95.31 94 GLY A O 1
ATOM 716 N N . VAL A 1 95 ? 16.936 -5.515 -2.877 1.00 97.44 95 VAL A N 1
ATOM 717 C CA . VAL A 1 95 ? 15.527 -5.093 -2.985 1.00 97.44 95 VAL A CA 1
ATOM 718 C C . VAL A 1 95 ? 14.595 -6.270 -3.278 1.00 97.44 95 VAL A C 1
ATOM 720 O O . VAL A 1 95 ? 14.992 -7.291 -3.840 1.00 97.44 95 VAL A O 1
ATOM 723 N N . LYS A 1 96 ? 13.335 -6.134 -2.863 1.00 97.88 96 LYS A N 1
ATOM 724 C CA . LYS A 1 96 ? 12.304 -7.173 -3.000 1.00 97.88 96 LYS A CA 1
ATOM 725 C C . LYS A 1 96 ? 11.323 -6.896 -4.128 1.00 97.88 96 LYS A C 1
ATOM 727 O O . LYS A 1 96 ? 10.632 -7.817 -4.542 1.00 97.88 96 LYS A O 1
ATOM 732 N N . GLY A 1 97 ? 11.266 -5.661 -4.617 1.00 97.94 97 GLY A N 1
ATOM 733 C CA . GLY A 1 97 ? 10.448 -5.255 -5.753 1.00 97.94 97 GLY A CA 1
ATOM 734 C C . GLY A 1 97 ? 11.075 -4.077 -6.490 1.00 97.94 97 GLY A C 1
ATOM 735 O O . GLY A 1 97 ? 11.923 -3.372 -5.938 1.00 97.94 97 GLY A O 1
ATOM 736 N N . LEU A 1 98 ? 10.667 -3.887 -7.739 1.00 98.38 98 LEU A N 1
ATOM 737 C CA . LEU A 1 98 ? 11.234 -2.901 -8.654 1.00 98.38 98 LEU A CA 1
ATOM 738 C C . LEU A 1 98 ? 10.156 -1.923 -9.117 1.00 98.38 98 LEU A C 1
ATOM 740 O O . LEU A 1 98 ? 9.071 -2.324 -9.517 1.00 98.38 98 LEU A O 1
ATOM 744 N N . VAL A 1 99 ? 10.464 -0.636 -9.125 1.00 98.12 99 VAL A N 1
ATOM 745 C CA . VAL A 1 99 ? 9.623 0.399 -9.729 1.00 98.12 99 VAL A CA 1
ATOM 746 C C . VAL A 1 99 ? 10.373 0.970 -10.914 1.00 98.12 99 VAL A C 1
ATOM 748 O O . VAL A 1 99 ? 11.500 1.438 -10.760 1.00 98.12 99 VAL A O 1
ATOM 751 N N . ILE A 1 100 ? 9.752 0.947 -12.086 1.00 97.00 100 ILE A N 1
ATOM 752 C CA . ILE A 1 100 ? 10.317 1.492 -13.315 1.00 97.00 100 ILE A CA 1
ATOM 753 C C . ILE A 1 100 ? 9.506 2.730 -13.669 1.00 97.00 100 ILE A C 1
ATOM 755 O O . ILE A 1 100 ? 8.360 2.622 -14.100 1.00 97.00 100 ILE A O 1
ATOM 759 N N . ALA A 1 101 ? 10.090 3.906 -13.464 1.00 95.12 101 ALA A N 1
ATOM 760 C CA . ALA A 1 101 ? 9.358 5.160 -13.567 1.00 95.12 101 ALA A CA 1
ATOM 761 C C . ALA A 1 101 ? 10.061 6.175 -14.456 1.00 95.12 101 ALA A C 1
ATOM 763 O O . ALA A 1 101 ? 11.242 6.479 -14.292 1.00 95.12 101 ALA A O 1
ATOM 764 N N . ARG A 1 102 ? 9.325 6.772 -15.385 1.00 92.56 102 ARG A N 1
ATOM 765 C CA . ARG A 1 102 ? 9.901 7.724 -16.328 1.00 92.56 102 ARG A CA 1
ATOM 766 C C . ARG A 1 102 ? 9.001 8.944 -16.430 1.00 92.56 102 ARG A C 1
ATOM 768 O O . ARG A 1 102 ? 7.886 8.862 -16.914 1.00 92.56 102 ARG A O 1
ATOM 775 N N . GLY A 1 103 ? 9.508 10.089 -15.978 1.00 87.88 103 GLY A N 1
ATOM 776 C CA . GLY A 1 103 ? 8.839 11.384 -16.136 1.00 87.88 103 GLY A CA 1
ATOM 777 C C . GLY A 1 103 ? 9.328 12.115 -17.385 1.00 87.88 103 GLY A C 1
ATOM 778 O O . GLY A 1 103 ? 10.541 12.263 -17.552 1.00 87.88 103 GLY A O 1
ATOM 779 N N . GLY A 1 104 ? 8.385 12.568 -18.221 1.00 76.19 104 GLY A N 1
ATOM 780 C CA . GLY A 1 104 ? 8.577 13.473 -19.368 1.00 76.19 104 GLY A CA 1
ATOM 781 C C . GLY A 1 104 ? 9.383 12.934 -20.565 1.00 76.19 104 GLY A C 1
ATOM 782 O O . GLY A 1 104 ? 10.274 12.109 -20.408 1.00 76.19 104 GLY A O 1
ATOM 783 N N . GLY A 1 105 ? 9.114 13.461 -21.770 1.00 69.00 105 GLY A N 1
ATOM 784 C CA . GLY A 1 105 ? 9.908 13.264 -22.999 1.00 69.00 105 GLY A CA 1
ATOM 785 C C . GLY A 1 105 ? 9.330 12.273 -24.025 1.00 69.00 105 GLY A C 1
ATOM 786 O O . GLY A 1 105 ? 8.339 11.596 -23.773 1.00 69.00 105 GLY A O 1
ATOM 787 N N . GLU A 1 106 ? 9.991 12.137 -25.175 1.00 66.50 106 GLU A N 1
ATOM 788 C CA . GLU A 1 106 ? 9.630 11.204 -26.264 1.00 66.50 106 GLU A CA 1
ATOM 789 C C . GLU A 1 106 ? 10.416 9.876 -26.165 1.00 66.50 106 GLU A C 1
ATOM 791 O O . GLU A 1 106 ? 11.333 9.770 -25.350 1.00 66.50 106 GLU A O 1
ATOM 796 N N . ARG A 1 107 ? 10.106 8.877 -27.008 1.00 71.69 107 ARG A N 1
ATOM 797 C CA . ARG A 1 107 ? 10.844 7.591 -27.146 1.00 71.69 107 ARG A CA 1
ATO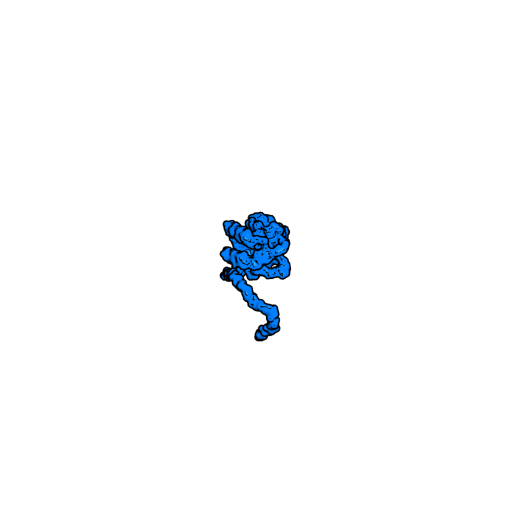M 798 C C . ARG A 1 107 ? 10.736 6.597 -25.980 1.00 71.69 107 ARG A C 1
ATOM 800 O O . ARG A 1 107 ? 11.704 5.904 -25.660 1.00 71.69 107 ARG A O 1
ATOM 807 N N . LEU A 1 108 ? 9.549 6.491 -25.390 1.00 78.69 108 LEU A N 1
ATOM 808 C CA . LEU A 1 108 ? 9.214 5.481 -24.373 1.00 78.69 108 LEU A CA 1
ATOM 809 C C . LEU A 1 108 ? 9.503 4.048 -24.825 1.00 78.69 108 LEU A C 1
ATOM 811 O O . LEU A 1 108 ? 9.944 3.227 -24.026 1.00 78.69 108 LEU A O 1
ATOM 815 N N . GLU A 1 109 ? 9.322 3.786 -26.115 1.00 82.88 109 GLU A N 1
ATOM 816 C CA . GLU A 1 109 ? 9.404 2.457 -26.728 1.00 82.88 109 GLU A CA 1
ATOM 817 C C . GLU A 1 109 ? 10.793 1.818 -26.618 1.00 82.88 109 GLU A C 1
ATOM 819 O O . GLU A 1 109 ? 10.912 0.597 -26.583 1.00 82.88 109 GLU A O 1
ATOM 824 N N . THR A 1 110 ? 11.853 2.625 -26.467 1.00 88.31 110 THR A N 1
ATOM 825 C CA . THR A 1 110 ? 13.235 2.122 -26.341 1.00 88.31 110 THR A CA 1
ATOM 826 C C . THR A 1 110 ? 13.375 1.135 -25.180 1.00 88.31 110 THR A C 1
ATOM 828 O O . THR A 1 110 ? 14.065 0.129 -25.297 1.00 88.31 110 THR A O 1
ATOM 831 N N . ILE A 1 111 ? 12.710 1.420 -24.059 1.00 91.69 111 ILE A N 1
ATOM 832 C CA . ILE A 1 111 ? 12.679 0.550 -22.876 1.00 91.69 111 ILE A CA 1
ATOM 833 C C . ILE A 1 111 ? 11.309 -0.118 -22.754 1.00 91.69 111 ILE A C 1
ATOM 835 O O . ILE A 1 111 ? 11.243 -1.316 -22.495 1.00 91.69 111 ILE A O 1
ATOM 839 N N . GLY A 1 112 ? 10.239 0.643 -23.001 1.00 89.06 112 GLY A N 1
ATOM 840 C CA . GLY A 1 112 ? 8.843 0.213 -22.978 1.00 89.06 112 GLY A CA 1
ATOM 841 C C . GLY A 1 112 ? 8.549 -1.008 -23.838 1.00 89.06 112 GLY A C 1
ATOM 842 O O . GLY A 1 112 ? 7.867 -1.914 -23.370 1.00 89.06 112 GLY A O 1
ATOM 843 N N . ASP A 1 113 ? 9.105 -1.062 -25.051 1.00 91.06 113 ASP A N 1
ATOM 844 C CA . ASP A 1 113 ? 8.871 -2.133 -26.027 1.00 91.06 113 ASP A CA 1
ATOM 845 C C . ASP A 1 113 ? 10.072 -3.063 -26.220 1.00 91.06 113 ASP A C 1
ATOM 847 O O . ASP A 1 113 ? 10.032 -4.010 -27.018 1.00 91.06 113 ASP A O 1
ATOM 851 N N . SER A 1 114 ? 11.137 -2.865 -25.437 1.00 92.56 114 SER A N 1
ATOM 852 C CA . SER A 1 114 ? 12.294 -3.749 -25.482 1.00 92.56 114 SER A CA 1
ATOM 853 C C . SER A 1 114 ? 11.970 -5.114 -24.876 1.00 92.56 114 SER A C 1
ATOM 855 O O . SER A 1 114 ? 11.738 -5.288 -23.672 1.00 92.56 114 SER A O 1
ATOM 857 N N . ARG A 1 115 ? 12.050 -6.139 -25.728 1.00 93.50 115 ARG A N 1
ATOM 858 C CA . ARG A 1 115 ? 11.975 -7.549 -25.318 1.00 93.50 115 ARG A CA 1
ATOM 859 C C . ARG A 1 115 ? 13.127 -7.940 -24.403 1.00 93.50 115 ARG A C 1
ATOM 861 O O . ARG A 1 115 ? 12.936 -8.776 -23.526 1.00 93.50 115 ARG A O 1
ATOM 868 N N . ASN A 1 116 ? 14.309 -7.361 -24.604 1.00 94.75 116 ASN A N 1
ATOM 869 C CA . ASN A 1 116 ? 15.478 -7.645 -23.778 1.00 94.75 116 ASN A CA 1
ATOM 870 C C . ASN A 1 116 ? 15.297 -7.102 -22.366 1.00 94.75 116 ASN A C 1
ATOM 872 O O . ASN A 1 116 ? 15.544 -7.839 -21.415 1.00 94.75 116 ASN A O 1
ATOM 876 N N . VAL A 1 117 ? 14.806 -5.866 -22.233 1.00 95.81 117 VAL A N 1
ATOM 877 C CA . VAL A 1 117 ? 14.474 -5.282 -20.929 1.00 95.81 117 VAL A CA 1
ATOM 878 C C . VAL A 1 117 ? 13.378 -6.089 -20.246 1.00 95.81 117 VAL A C 1
ATOM 880 O O . VAL A 1 117 ? 13.545 -6.495 -19.099 1.00 95.81 117 VAL A O 1
ATOM 883 N N . THR A 1 118 ? 12.288 -6.379 -20.960 1.00 95.44 118 THR A N 1
ATOM 884 C CA . THR A 1 118 ? 11.160 -7.152 -20.419 1.00 95.44 118 THR A CA 1
ATOM 885 C C . THR A 1 118 ? 11.613 -8.522 -19.917 1.00 95.44 118 THR A C 1
ATOM 887 O O . THR A 1 118 ? 11.310 -8.905 -18.789 1.00 95.44 118 THR A O 1
ATOM 890 N N . ARG A 1 119 ? 12.390 -9.250 -20.729 1.00 95.75 119 ARG A N 1
ATOM 891 C CA . ARG A 1 119 ? 12.976 -10.535 -20.340 1.00 95.75 119 ARG A CA 1
ATOM 892 C C . ARG A 1 119 ? 13.857 -10.391 -19.103 1.00 95.75 119 ARG A C 1
ATOM 894 O O . ARG A 1 119 ? 13.654 -11.138 -18.156 1.00 95.75 119 ARG A O 1
ATOM 901 N N . ALA A 1 120 ? 14.782 -9.431 -19.093 1.00 96.62 120 ALA A N 1
ATOM 902 C CA . ALA A 1 120 ? 15.695 -9.239 -17.970 1.00 96.62 120 ALA A CA 1
ATOM 903 C C . ALA A 1 120 ? 14.946 -8.934 -16.666 1.00 96.62 120 ALA A C 1
ATOM 905 O O . ALA A 1 120 ? 15.307 -9.468 -15.623 1.00 96.62 120 ALA A O 1
ATOM 906 N N . LEU A 1 121 ? 13.880 -8.128 -16.723 1.00 96.81 121 LEU A N 1
ATOM 907 C CA . LEU A 1 121 ? 13.025 -7.835 -15.573 1.00 96.81 121 LEU A CA 1
ATOM 908 C C . LEU A 1 121 ? 12.311 -9.086 -15.051 1.00 96.81 121 LEU A C 1
ATOM 910 O O . LEU A 1 121 ? 12.308 -9.317 -13.844 1.00 96.81 121 LEU A O 1
ATOM 914 N N . ILE A 1 122 ? 11.753 -9.914 -15.938 1.00 95.75 122 ILE A N 1
ATOM 915 C CA . ILE A 1 122 ? 11.102 -11.175 -15.546 1.00 95.75 122 ILE A CA 1
ATOM 916 C C . ILE A 1 122 ? 12.118 -12.150 -14.941 1.00 95.75 122 ILE A C 1
ATOM 918 O O . ILE A 1 122 ? 11.848 -12.751 -13.903 1.00 95.75 122 ILE A O 1
ATOM 922 N N . GLU A 1 123 ? 13.300 -12.271 -15.547 1.00 95.62 123 GLU A N 1
ATOM 923 C CA . GLU A 1 123 ? 14.376 -13.157 -15.087 1.00 95.62 123 GLU A CA 1
ATOM 924 C C . GLU A 1 123 ? 14.924 -12.771 -13.705 1.00 95.62 123 GLU A C 1
ATOM 926 O O . GLU A 1 123 ? 15.490 -13.624 -13.024 1.00 95.62 123 GLU A O 1
ATOM 931 N N . THR A 1 124 ? 14.713 -11.532 -13.236 1.00 95.56 124 THR A N 1
ATOM 932 C CA . THR A 1 124 ? 15.041 -11.172 -11.844 1.00 95.56 124 THR A CA 1
ATOM 933 C C . THR A 1 124 ? 14.212 -11.945 -10.815 1.00 95.56 124 THR A C 1
ATOM 935 O O . THR A 1 124 ? 14.613 -12.045 -9.657 1.00 95.56 124 THR A O 1
ATOM 938 N N . GLY A 1 125 ? 13.035 -12.449 -11.204 1.00 94.94 125 GLY A N 1
ATOM 939 C CA . GLY A 1 125 ? 12.069 -13.084 -10.307 1.00 94.94 125 GLY A CA 1
ATOM 940 C C . GLY A 1 125 ? 11.344 -12.117 -9.362 1.00 94.94 125 GLY A C 1
ATOM 941 O O . GLY A 1 125 ? 10.450 -12.544 -8.630 1.00 94.94 125 GLY A O 1
ATOM 942 N N . LEU A 1 126 ? 11.684 -10.824 -9.376 1.00 96.69 126 LEU A N 1
ATOM 943 C CA . LEU A 1 126 ? 11.073 -9.815 -8.515 1.00 96.69 126 LEU A CA 1
ATOM 944 C C . LEU A 1 126 ? 9.750 -9.297 -9.111 1.00 96.69 126 LEU A C 1
ATOM 946 O O . LEU A 1 126 ? 9.600 -9.245 -10.335 1.00 96.69 126 LEU A O 1
ATOM 950 N N . PRO A 1 127 ? 8.775 -8.892 -8.277 1.00 97.31 127 PRO A N 1
ATOM 951 C CA . PRO A 1 127 ? 7.676 -8.051 -8.727 1.00 97.31 127 PRO A CA 1
ATOM 952 C C . PRO A 1 127 ? 8.187 -6.708 -9.228 1.00 97.31 127 PRO A C 1
ATOM 954 O O . PRO A 1 127 ? 9.030 -6.081 -8.580 1.00 97.31 127 PRO A O 1
ATOM 957 N N . PHE A 1 128 ? 7.676 -6.276 -10.380 1.00 97.69 128 PHE A N 1
ATOM 958 C CA . PHE A 1 128 ? 7.992 -4.971 -10.940 1.00 97.69 128 PHE A CA 1
ATOM 959 C C . PHE A 1 128 ? 6.746 -4.194 -11.348 1.00 97.69 128 PHE A C 1
ATOM 961 O O . PHE A 1 128 ? 5.776 -4.761 -11.845 1.00 97.69 128 PHE A O 1
ATOM 968 N N . TYR A 1 129 ? 6.819 -2.881 -11.174 1.00 97.69 129 TYR A N 1
ATOM 969 C CA . TYR A 1 129 ? 5.736 -1.937 -11.416 1.00 97.69 129 TYR A CA 1
ATOM 970 C C . TYR A 1 129 ? 6.162 -0.933 -12.478 1.00 97.69 129 TYR A C 1
ATOM 972 O O . TYR A 1 129 ? 7.283 -0.418 -12.419 1.00 97.69 129 TYR A O 1
ATOM 980 N N . ALA A 1 130 ? 5.287 -0.657 -13.441 1.00 95.50 130 ALA A N 1
ATOM 981 C CA . ALA A 1 130 ? 5.581 0.253 -14.543 1.00 95.50 130 ALA A CA 1
ATOM 982 C C . ALA A 1 130 ? 4.831 1.576 -14.367 1.00 95.50 130 ALA A C 1
ATOM 984 O O . ALA A 1 130 ? 3.623 1.587 -14.170 1.00 95.50 130 ALA A O 1
ATOM 985 N N . ALA A 1 131 ? 5.556 2.690 -14.446 1.00 94.44 131 ALA A N 1
ATOM 986 C CA . ALA A 1 131 ? 5.024 4.050 -14.420 1.00 94.44 131 ALA A CA 1
ATOM 987 C C . ALA A 1 131 ? 5.745 4.895 -15.484 1.00 94.44 131 ALA A C 1
ATOM 989 O O . ALA A 1 131 ? 6.465 5.850 -15.178 1.00 94.44 131 ALA A O 1
ATOM 990 N N . LEU A 1 132 ? 5.654 4.460 -16.743 1.00 88.12 132 LEU A N 1
ATOM 991 C CA . LEU A 1 132 ? 6.452 5.001 -17.848 1.00 88.12 132 LEU A CA 1
ATOM 992 C C . LEU A 1 132 ? 5.789 6.192 -18.568 1.00 88.12 132 LEU A C 1
ATOM 994 O O . LEU A 1 132 ? 6.532 7.060 -19.015 1.00 88.12 132 LEU A O 1
ATOM 998 N N . GLY A 1 133 ? 4.446 6.244 -18.618 1.00 72.12 133 GLY A N 1
ATOM 999 C CA . GLY A 1 133 ? 3.565 7.317 -19.146 1.00 72.12 133 GLY A CA 1
ATOM 1000 C C . GLY A 1 133 ? 3.777 7.726 -20.613 1.00 72.12 133 GLY A C 1
ATOM 1001 O O . GLY A 1 133 ? 4.887 8.071 -20.990 1.00 72.12 133 GLY A O 1
ATOM 1002 N N . HIS A 1 134 ? 2.768 7.798 -21.494 1.00 63.28 134 HIS A N 1
ATOM 1003 C CA . HIS A 1 134 ? 1.549 8.626 -21.414 1.00 63.28 134 HIS A CA 1
ATOM 1004 C C . HIS A 1 134 ? 0.248 7.809 -21.495 1.00 63.28 134 HIS A C 1
ATOM 1006 O O . HIS A 1 134 ? 0.255 6.638 -21.850 1.00 63.28 134 HIS A O 1
ATOM 1012 N N . ALA A 1 135 ? -0.894 8.461 -21.249 1.00 61.25 135 ALA A N 1
ATOM 1013 C CA . ALA A 1 135 ? -2.206 7.818 -21.151 1.00 61.25 135 ALA A CA 1
ATOM 1014 C C . ALA A 1 135 ? -2.697 7.013 -22.368 1.00 61.25 135 ALA A C 1
ATOM 1016 O O . ALA A 1 135 ? -3.662 6.263 -22.244 1.00 61.25 135 ALA A O 1
ATOM 1017 N N . ASN A 1 136 ? -2.049 7.167 -23.523 1.00 64.31 136 ASN A N 1
ATOM 1018 C CA . ASN A 1 136 ? -2.450 6.531 -24.775 1.00 64.31 136 ASN A CA 1
ATOM 1019 C C . ASN A 1 136 ? -1.487 5.427 -25.238 1.00 64.31 136 ASN A C 1
ATOM 1021 O O . ASN A 1 136 ? -1.802 4.735 -26.207 1.00 64.31 136 ASN A O 1
ATOM 1025 N N . ASP A 1 137 ? -0.346 5.251 -24.569 1.00 70.50 137 ASP A N 1
ATOM 1026 C CA . ASP A 1 137 ? 0.677 4.293 -24.981 1.00 70.50 137 ASP A CA 1
ATOM 1027 C C . ASP A 1 137 ? 0.520 3.004 -24.167 1.00 70.50 137 ASP A C 1
ATOM 1029 O O . ASP A 1 137 ? 0.554 3.029 -22.940 1.00 70.50 137 ASP A O 1
ATOM 1033 N N . VAL A 1 138 ? 0.331 1.872 -24.850 1.00 79.25 138 VAL A N 1
ATOM 1034 C CA . VAL A 1 138 ? 0.340 0.539 -24.227 1.00 79.25 138 VAL A CA 1
ATOM 1035 C C . VAL A 1 138 ? 1.627 -0.155 -24.639 1.00 79.25 138 VAL A C 1
ATOM 1037 O O . VAL A 1 138 ? 1.720 -0.692 -25.746 1.00 79.25 138 VAL A O 1
ATOM 1040 N N . LEU A 1 139 ? 2.605 -0.148 -23.742 1.00 88.50 139 LEU A N 1
ATOM 1041 C CA . LEU A 1 139 ? 3.946 -0.660 -23.995 1.00 88.50 139 LEU A CA 1
ATOM 1042 C C . LEU A 1 139 ? 4.017 -2.165 -23.697 1.00 88.50 139 LEU A C 1
ATOM 1044 O O . LEU A 1 139 ? 3.196 -2.734 -22.967 1.00 88.50 139 LEU A O 1
ATOM 1048 N N . LEU A 1 140 ? 5.021 -2.851 -24.243 1.00 90.75 140 LEU A N 1
ATOM 1049 C CA . LEU A 1 140 ? 5.284 -4.258 -23.932 1.00 90.75 140 LEU A CA 1
ATOM 1050 C C . LEU A 1 140 ? 5.477 -4.481 -22.428 1.00 90.75 140 LEU A C 1
ATOM 1052 O O . LEU A 1 140 ? 4.957 -5.460 -21.892 1.00 90.75 140 LEU A O 1
ATOM 1056 N N . LEU A 1 141 ? 6.193 -3.578 -21.753 1.00 91.12 141 LEU A N 1
ATOM 1057 C CA . LEU A 1 141 ? 6.429 -3.654 -20.314 1.00 91.12 141 LEU A CA 1
ATOM 1058 C C . LEU A 1 141 ? 5.136 -3.632 -19.504 1.00 91.12 141 LEU A C 1
ATOM 1060 O O . LEU A 1 141 ? 5.046 -4.373 -18.529 1.00 91.12 141 LEU A O 1
ATOM 1064 N N . ASP A 1 142 ? 4.127 -2.873 -19.930 1.00 91.00 142 ASP A N 1
ATOM 1065 C CA . ASP A 1 142 ? 2.851 -2.771 -19.216 1.00 91.00 142 ASP A CA 1
ATOM 1066 C C . ASP A 1 142 ? 2.125 -4.121 -19.187 1.00 91.00 142 ASP A C 1
ATOM 1068 O O . ASP A 1 142 ? 1.568 -4.526 -18.170 1.00 91.00 142 ASP A O 1
ATOM 1072 N N . LYS A 1 143 ? 2.212 -4.891 -20.278 1.00 91.19 143 LYS A N 1
ATOM 1073 C CA . LYS A 1 143 ? 1.612 -6.237 -20.371 1.00 91.19 143 LYS A CA 1
ATOM 1074 C C . LYS A 1 143 ? 2.259 -7.250 -19.438 1.00 91.19 143 LYS A C 1
ATOM 1076 O O . LYS A 1 143 ? 1.681 -8.302 -19.171 1.00 91.19 143 LYS A O 1
ATOM 1081 N N . HIS A 1 144 ? 3.482 -6.964 -19.015 1.00 93.50 144 HIS A N 1
ATOM 1082 C CA . HIS A 1 144 ? 4.283 -7.856 -18.207 1.00 93.50 144 HIS A CA 1
ATOM 1083 C C . HIS A 1 144 ? 4.582 -7.280 -16.834 1.00 93.50 144 HIS A C 1
ATOM 1085 O O . HIS A 1 144 ? 5.336 -7.932 -16.134 1.00 93.50 144 HIS A O 1
ATOM 1091 N N . ALA A 1 145 ? 4.060 -6.121 -16.432 1.00 94.81 145 ALA A N 1
ATOM 1092 C CA . ALA A 1 145 ? 4.232 -5.606 -15.078 1.00 94.81 145 ALA A CA 1
ATOM 1093 C C . ALA A 1 145 ? 3.276 -6.304 -14.103 1.00 94.81 145 ALA A C 1
ATOM 1095 O O . ALA A 1 145 ? 2.265 -6.882 -14.495 1.00 94.81 145 ALA A O 1
ATOM 1096 N N . ASP A 1 146 ? 3.616 -6.277 -12.817 1.00 97.00 146 ASP A N 1
ATOM 1097 C CA . ASP A 1 146 ? 2.715 -6.737 -11.761 1.00 97.00 146 ASP A CA 1
ATOM 1098 C C . ASP A 1 146 ? 1.577 -5.742 -11.507 1.00 97.00 146 ASP A C 1
ATOM 1100 O O . ASP A 1 146 ? 0.472 -6.145 -11.156 1.00 97.00 146 ASP A O 1
ATOM 1104 N N . ASP A 1 147 ? 1.858 -4.456 -11.707 1.00 95.56 147 ASP A N 1
ATOM 1105 C CA . ASP A 1 147 ? 0.894 -3.362 -11.655 1.00 95.56 147 ASP A CA 1
ATOM 1106 C C . ASP A 1 147 ? 1.386 -2.230 -12.572 1.00 95.56 147 ASP A C 1
ATOM 1108 O O . ASP A 1 147 ? 2.601 -2.029 -12.730 1.00 95.56 147 ASP A O 1
ATOM 1112 N N . VAL A 1 148 ? 0.453 -1.509 -13.189 1.00 94.25 148 VAL A N 1
ATOM 1113 C CA . VAL A 1 148 ? 0.742 -0.479 -14.198 1.00 94.25 148 VAL A CA 1
ATOM 1114 C C . VAL A 1 148 ? 0.098 0.832 -13.789 1.00 94.25 148 VAL A C 1
ATOM 1116 O O . VAL A 1 148 ? -1.075 0.891 -13.428 1.00 94.25 148 VAL A O 1
ATOM 1119 N N . PHE A 1 149 ? 0.871 1.903 -13.908 1.00 93.56 149 PHE A N 1
ATOM 1120 C CA . PHE A 1 149 ? 0.484 3.251 -13.543 1.00 93.56 149 PHE A CA 1
ATOM 1121 C C . PHE A 1 149 ? 0.634 4.169 -14.740 1.00 93.56 149 PHE A C 1
ATOM 1123 O O . PHE A 1 149 ? 1.647 4.164 -15.441 1.00 93.56 149 PHE A O 1
ATOM 1130 N N . LEU A 1 150 ? -0.392 4.988 -14.940 1.00 90.56 150 LEU A N 1
ATOM 1131 C CA . LEU A 1 150 ? -0.487 5.897 -16.072 1.00 90.56 150 LEU A CA 1
ATOM 1132 C C . LEU A 1 150 ? 0.663 6.913 -16.087 1.00 90.56 150 LEU A C 1
ATOM 1134 O O . LEU A 1 150 ? 1.201 7.232 -17.144 1.00 90.56 150 LEU A O 1
ATOM 1138 N N . THR A 1 151 ? 1.062 7.404 -14.914 1.00 91.75 151 THR A N 1
ATOM 1139 C CA . THR A 1 151 ? 2.187 8.324 -14.743 1.00 91.75 151 THR A CA 1
ATOM 1140 C C . THR A 1 151 ? 2.971 8.017 -13.462 1.00 91.75 151 THR A C 1
ATOM 1142 O O . THR A 1 151 ? 2.442 7.381 -12.542 1.00 91.75 151 THR A O 1
ATOM 1145 N N . PRO A 1 152 ? 4.224 8.502 -13.342 1.00 94.56 152 PRO A N 1
ATOM 1146 C CA . PRO A 1 152 ? 4.955 8.464 -12.075 1.00 94.56 152 PRO A CA 1
ATOM 1147 C C . PRO A 1 152 ? 4.189 9.121 -10.911 1.00 94.56 152 PRO A C 1
ATOM 1149 O O . PRO A 1 152 ? 4.225 8.619 -9.789 1.00 94.56 152 PRO A O 1
ATOM 1152 N N . SER A 1 153 ? 3.449 10.204 -11.165 1.00 94.88 153 SER A N 1
ATOM 1153 C CA . SER A 1 153 ? 2.618 10.858 -10.146 1.00 94.88 153 SER A CA 1
ATOM 1154 C C . SER A 1 153 ? 1.477 9.961 -9.669 1.00 94.88 153 SER A C 1
ATOM 1156 O O . SER A 1 153 ? 1.251 9.860 -8.465 1.00 94.88 153 SER A O 1
ATOM 1158 N N . ASP A 1 154 ? 0.805 9.253 -10.582 1.00 94.69 154 ASP A N 1
ATOM 1159 C CA . ASP A 1 154 ? -0.271 8.316 -10.226 1.00 94.69 154 ASP A CA 1
ATOM 1160 C C . ASP A 1 154 ? 0.252 7.165 -9.371 1.00 94.69 154 ASP A C 1
ATOM 1162 O O . ASP A 1 154 ? -0.384 6.773 -8.392 1.00 94.69 154 ASP A O 1
ATOM 1166 N N . PHE A 1 155 ? 1.456 6.673 -9.679 1.00 96.50 155 PHE A N 1
ATOM 1167 C CA . PHE A 1 155 ? 2.134 5.716 -8.814 1.00 96.50 155 PHE A CA 1
ATOM 1168 C C . PHE A 1 155 ? 2.402 6.298 -7.419 1.00 96.50 155 PHE A C 1
ATOM 1170 O O . PHE A 1 155 ? 2.145 5.639 -6.412 1.00 96.50 155 PHE A O 1
ATOM 1177 N N . GLY A 1 156 ? 2.879 7.543 -7.340 1.00 96.75 156 GLY A N 1
ATOM 1178 C CA . GLY A 1 156 ? 3.098 8.233 -6.069 1.00 96.75 156 GLY A CA 1
ATOM 1179 C C . GLY A 1 156 ? 1.821 8.385 -5.234 1.00 96.75 156 GLY A C 1
ATOM 1180 O O . GLY A 1 156 ? 1.844 8.118 -4.032 1.00 96.75 156 GLY A O 1
ATOM 1181 N N . HIS A 1 157 ? 0.699 8.748 -5.860 1.00 97.00 157 HIS A N 1
ATOM 1182 C CA . HIS A 1 157 ? -0.609 8.793 -5.201 1.00 97.00 157 HIS A CA 1
ATOM 1183 C C . HIS A 1 157 ? -1.054 7.408 -4.732 1.00 97.00 157 HIS A C 1
ATOM 1185 O O . HIS A 1 157 ? -1.406 7.246 -3.567 1.00 97.00 157 HIS A O 1
ATOM 1191 N N . ARG A 1 158 ? -0.922 6.379 -5.578 1.00 97.06 158 ARG A N 1
ATOM 1192 C CA . ARG A 1 158 ? -1.275 5.014 -5.182 1.00 97.06 158 ARG A CA 1
ATOM 1193 C C . ARG A 1 158 ? -0.451 4.517 -3.996 1.00 97.06 158 ARG A C 1
ATOM 1195 O O . ARG A 1 158 ? -0.998 3.873 -3.106 1.00 97.06 158 ARG A O 1
ATOM 1202 N N . LEU A 1 159 ? 0.850 4.814 -3.969 1.00 96.62 159 LEU A N 1
ATOM 1203 C CA . LEU A 1 159 ? 1.714 4.481 -2.835 1.00 96.62 159 LEU A CA 1
ATOM 1204 C C . LEU A 1 159 ? 1.198 5.101 -1.534 1.00 96.62 159 LEU A C 1
ATOM 1206 O O . LEU A 1 159 ? 1.191 4.425 -0.507 1.00 96.62 159 LEU A O 1
ATOM 1210 N N . ARG A 1 160 ? 0.786 6.373 -1.575 1.00 96.00 160 ARG A N 1
ATOM 1211 C CA . ARG A 1 160 ? 0.201 7.069 -0.426 1.00 96.00 160 ARG A CA 1
ATOM 1212 C C . ARG A 1 160 ? -1.072 6.366 0.036 1.00 96.00 160 ARG A C 1
ATOM 1214 O O . ARG A 1 160 ? -1.126 5.957 1.189 1.00 96.00 160 ARG A O 1
ATOM 1221 N N . ASP A 1 161 ? -2.021 6.156 -0.870 1.00 95.94 161 ASP A N 1
ATOM 1222 C CA . ASP A 1 161 ? -3.318 5.554 -0.549 1.00 95.94 161 ASP A CA 1
ATOM 1223 C C . ASP A 1 161 ? -3.163 4.163 0.077 1.00 95.94 161 ASP A C 1
ATOM 1225 O O . ASP A 1 161 ? -3.829 3.834 1.055 1.00 95.94 161 ASP A O 1
ATOM 1229 N N . CYS A 1 162 ? -2.257 3.334 -0.455 1.00 95.31 162 CYS A N 1
ATOM 1230 C CA . CYS A 1 162 ? -2.009 2.000 0.089 1.00 95.31 162 CYS A CA 1
ATOM 1231 C C . CYS A 1 162 ? -1.412 2.035 1.501 1.00 95.31 162 CYS A C 1
ATOM 1233 O O . CYS A 1 162 ? -1.722 1.162 2.309 1.00 95.31 162 CYS A O 1
ATOM 1235 N N . LEU A 1 163 ? -0.541 3.002 1.794 1.00 93.44 163 LEU A N 1
ATOM 1236 C CA . LEU A 1 163 ? 0.064 3.136 3.119 1.00 93.44 163 LEU A CA 1
ATOM 1237 C C . LEU A 1 163 ? -0.919 3.717 4.134 1.00 93.44 163 LEU A C 1
ATOM 1239 O O . LEU A 1 163 ? -0.961 3.232 5.261 1.00 93.44 163 LEU A O 1
ATOM 1243 N N . ASP A 1 164 ? -1.717 4.704 3.734 1.00 93.44 164 ASP A N 1
ATOM 1244 C CA . ASP A 1 164 ? -2.743 5.292 4.593 1.00 93.44 164 ASP A CA 1
ATOM 1245 C C . ASP A 1 164 ? -3.816 4.238 4.926 1.00 93.44 164 ASP A C 1
ATOM 1247 O O . ASP A 1 164 ? -4.112 4.017 6.096 1.00 93.44 164 ASP A O 1
ATOM 1251 N N . ALA A 1 165 ? -4.284 3.468 3.935 1.00 92.25 165 ALA A N 1
ATOM 1252 C CA . ALA A 1 165 ? -5.223 2.367 4.162 1.00 92.25 165 ALA A CA 1
ATOM 1253 C C . ALA A 1 165 ? -4.649 1.261 5.070 1.00 92.25 165 ALA A C 1
ATOM 1255 O O . ALA A 1 165 ? -5.382 0.645 5.846 1.00 92.25 165 ALA A O 1
ATOM 1256 N N . ALA A 1 166 ? -3.343 0.986 4.980 1.00 90.19 166 ALA A N 1
ATOM 1257 C CA . ALA A 1 166 ? -2.689 0.027 5.867 1.00 90.19 166 ALA A CA 1
ATOM 1258 C C . ALA A 1 166 ? -2.643 0.534 7.317 1.00 90.19 166 ALA A C 1
ATOM 1260 O O . ALA A 1 166 ? -2.899 -0.249 8.231 1.00 90.19 166 ALA A O 1
ATOM 1261 N N . GLN A 1 167 ? -2.370 1.828 7.517 1.00 90.38 167 GLN A N 1
ATOM 1262 C CA . GLN A 1 167 ? -2.382 2.451 8.840 1.00 90.38 167 GLN A CA 1
ATOM 1263 C C . GLN A 1 167 ? -3.794 2.469 9.432 1.00 90.38 167 GLN A C 1
ATOM 1265 O O . GLN A 1 167 ? -3.982 2.034 10.562 1.00 90.38 167 GLN A O 1
ATOM 1270 N N . GLU A 1 168 ? -4.800 2.879 8.655 1.00 93.00 168 GLU A N 1
ATOM 1271 C CA . GLU A 1 168 ? -6.202 2.878 9.092 1.00 93.00 168 GLU A CA 1
ATOM 1272 C C . GLU A 1 168 ? -6.665 1.477 9.519 1.00 93.00 168 GLU A C 1
ATOM 1274 O O . GLU A 1 168 ? -7.370 1.318 10.516 1.00 93.00 168 GLU A O 1
ATOM 1279 N N . ALA A 1 169 ? -6.240 0.436 8.797 1.00 90.12 169 ALA A N 1
ATOM 1280 C CA . ALA A 1 169 ? -6.554 -0.942 9.153 1.00 90.12 169 ALA A CA 1
ATOM 1281 C C . ALA A 1 169 ? -5.860 -1.405 10.449 1.00 90.12 169 ALA A C 1
ATOM 1283 O O . ALA A 1 169 ? -6.412 -2.244 11.164 1.00 90.12 169 ALA A O 1
ATOM 1284 N N . GLU A 1 170 ? -4.659 -0.907 10.749 1.00 90.62 170 GLU A N 1
ATOM 1285 C CA . GLU A 1 170 ? -3.944 -1.190 12.000 1.00 90.62 170 GLU A CA 1
ATOM 1286 C C . GLU A 1 170 ? -4.586 -0.464 13.190 1.00 90.62 170 GLU A C 1
ATOM 1288 O O . GLU A 1 170 ? -4.836 -1.079 14.232 1.00 90.62 170 GLU A O 1
ATOM 1293 N N . ASP A 1 171 ? -4.942 0.806 13.003 1.00 93.56 171 ASP A N 1
ATOM 1294 C CA . ASP A 1 171 ? -5.617 1.622 14.010 1.00 93.56 171 ASP A CA 1
ATOM 1295 C C . ASP A 1 171 ? -6.976 1.001 14.368 1.00 93.56 171 ASP A C 1
ATOM 1297 O O . ASP A 1 171 ? -7.251 0.733 15.539 1.00 93.56 171 ASP A O 1
ATOM 1301 N N . ALA A 1 172 ? -7.777 0.624 13.364 1.00 93.38 172 ALA A N 1
ATOM 1302 C CA . ALA A 1 172 ? -9.068 -0.032 13.573 1.00 93.38 172 ALA A CA 1
ATOM 1303 C C . ALA A 1 172 ? -8.951 -1.382 14.306 1.00 93.38 172 ALA A C 1
ATOM 1305 O O . ALA A 1 172 ? -9.821 -1.739 15.103 1.00 93.38 172 ALA A O 1
ATOM 1306 N N . ARG A 1 173 ? -7.880 -2.152 14.064 1.00 93.56 173 ARG A N 1
ATOM 1307 C CA . ARG A 1 173 ? -7.621 -3.408 14.796 1.00 93.56 173 ARG A CA 1
ATOM 1308 C C . ARG A 1 173 ? -7.283 -3.151 16.257 1.00 93.56 173 ARG A C 1
ATOM 1310 O O . ARG A 1 173 ? -7.747 -3.891 17.122 1.00 93.56 173 ARG A O 1
ATOM 1317 N N . THR A 1 174 ? -6.495 -2.116 16.521 1.00 94.69 174 THR A N 1
ATOM 1318 C CA . THR A 1 174 ? -6.134 -1.711 17.882 1.00 94.69 174 THR A CA 1
ATOM 1319 C C . THR A 1 174 ? -7.375 -1.247 18.642 1.00 94.69 174 THR A C 1
ATOM 1321 O O . THR A 1 174 ? -7.645 -1.734 19.737 1.00 94.69 174 THR A O 1
ATOM 1324 N N . GLU A 1 175 ? -8.204 -0.404 18.021 1.00 95.44 175 GLU A N 1
ATOM 1325 C CA . GLU A 1 175 ? -9.471 0.048 18.603 1.00 95.44 175 GLU A CA 1
ATOM 1326 C C . GLU A 1 175 ? -10.438 -1.110 18.886 1.00 95.44 175 GLU A C 1
ATOM 1328 O O . GLU A 1 175 ? -11.098 -1.125 19.928 1.00 95.44 175 GLU A O 1
ATOM 1333 N N . ALA A 1 176 ? -10.515 -2.097 17.987 1.00 95.25 176 ALA A N 1
ATOM 1334 C CA . ALA A 1 176 ? -11.338 -3.285 18.188 1.00 95.25 176 ALA A CA 1
ATOM 1335 C C . ALA A 1 176 ? -10.858 -4.122 19.387 1.00 95.25 176 ALA A C 1
ATOM 1337 O O . ALA A 1 176 ? -11.684 -4.545 20.195 1.00 95.25 176 ALA A O 1
ATOM 1338 N N . SER A 1 177 ? -9.542 -4.303 19.537 1.00 95.69 177 SER A N 1
ATOM 1339 C CA . SER A 1 177 ? -8.950 -4.993 20.692 1.00 95.69 177 SER A CA 1
ATOM 1340 C C . SER A 1 177 ? -9.251 -4.256 22.001 1.00 95.69 177 SER A C 1
ATOM 1342 O O . SER A 1 177 ? -9.698 -4.862 22.972 1.00 95.69 177 SER A O 1
ATOM 1344 N N . ASP A 1 178 ? -9.088 -2.932 22.020 1.00 96.38 178 ASP A N 1
ATOM 1345 C CA . ASP A 1 178 ? -9.388 -2.109 23.195 1.00 96.38 178 ASP A CA 1
ATOM 1346 C C . ASP A 1 178 ? -10.880 -2.146 23.566 1.00 96.38 178 ASP A C 1
ATOM 1348 O O . ASP A 1 178 ? -11.255 -2.061 24.741 1.00 96.38 178 ASP A O 1
ATOM 1352 N N . ALA A 1 179 ? -11.760 -2.221 22.564 1.00 95.56 179 ALA A N 1
ATOM 1353 C CA . ALA A 1 179 ? -13.195 -2.364 22.774 1.00 95.56 179 ALA A CA 1
ATOM 1354 C C . ALA A 1 179 ? -13.541 -3.734 23.378 1.00 95.56 179 ALA A C 1
ATOM 1356 O O . ALA A 1 179 ? -14.368 -3.799 24.290 1.00 95.56 179 ALA A O 1
ATOM 1357 N N . GLU A 1 180 ? -12.890 -4.805 22.922 1.00 96.88 180 GLU A N 1
ATOM 1358 C CA . GLU A 1 180 ? -13.045 -6.154 23.471 1.00 96.88 180 GLU A CA 1
ATOM 1359 C C . GLU A 1 180 ? -12.614 -6.214 24.945 1.00 96.88 180 GLU A C 1
ATOM 1361 O O . GLU A 1 180 ? -13.386 -6.661 25.800 1.00 96.88 180 GLU A O 1
ATOM 1366 N N . ASP A 1 181 ? -11.460 -5.638 25.285 1.00 96.81 181 ASP A N 1
ATOM 1367 C CA . ASP A 1 181 ? -10.983 -5.559 26.670 1.00 96.81 181 ASP A CA 1
ATOM 1368 C C . ASP A 1 181 ? -11.954 -4.787 27.576 1.00 96.81 181 ASP A C 1
ATOM 1370 O O . ASP A 1 181 ? -12.233 -5.188 28.714 1.00 96.81 181 ASP A O 1
ATOM 1374 N N . LYS A 1 182 ? -12.533 -3.687 27.078 1.00 96.81 182 LYS A N 1
ATOM 1375 C CA . LYS A 1 182 ? -13.564 -2.929 27.808 1.00 96.81 182 LYS A CA 1
ATOM 1376 C C . LYS A 1 182 ? -14.831 -3.752 28.024 1.00 96.81 182 LYS A C 1
ATOM 1378 O O . LYS A 1 182 ? -15.423 -3.652 29.099 1.00 96.81 182 LYS A O 1
ATOM 1383 N N . LEU A 1 183 ? -15.250 -4.557 27.047 1.00 97.31 183 LEU A N 1
ATOM 1384 C CA . LEU A 1 183 ? -16.410 -5.440 27.193 1.00 97.31 183 LEU A CA 1
ATOM 1385 C C . LEU A 1 183 ? -16.174 -6.489 28.283 1.00 97.31 183 LEU A C 1
ATOM 1387 O O . LEU A 1 183 ? -17.048 -6.676 29.129 1.00 97.31 183 LEU A O 1
ATOM 1391 N N . ILE A 1 184 ? -14.981 -7.086 28.338 1.00 97.31 184 ILE A N 1
ATOM 1392 C CA . ILE A 1 184 ? -14.592 -8.036 29.393 1.00 97.31 184 ILE A CA 1
ATOM 1393 C C . ILE A 1 184 ? -14.575 -7.351 30.773 1.00 97.31 184 ILE A C 1
ATOM 1395 O O . ILE A 1 184 ? -15.067 -7.883 31.773 1.00 97.31 184 ILE A O 1
ATOM 1399 N N . GLN A 1 185 ? -14.052 -6.127 30.864 1.00 96.75 185 GLN A N 1
ATOM 1400 C CA . GLN A 1 185 ? -14.077 -5.368 32.120 1.00 96.75 185 GLN A CA 1
ATOM 1401 C C . GLN A 1 185 ? -15.497 -4.987 32.560 1.00 96.75 185 GLN A C 1
ATOM 1403 O O . GLN A 1 185 ? -15.783 -4.912 33.756 1.00 96.75 185 GLN A O 1
ATOM 1408 N N . LEU A 1 186 ? -16.392 -4.698 31.616 1.00 96.81 186 LEU A N 1
ATOM 1409 C CA . LEU A 1 186 ? -17.783 -4.383 31.924 1.00 96.81 186 LEU A CA 1
ATOM 1410 C C . LEU A 1 186 ? -18.564 -5.629 32.340 1.00 96.81 186 LEU A C 1
ATOM 1412 O O . LEU A 1 186 ? -19.319 -5.540 33.307 1.00 96.81 186 LEU A O 1
ATOM 1416 N N . SER A 1 187 ? -18.354 -6.776 31.688 1.00 96.94 187 SER A N 1
ATOM 1417 C CA . SER A 1 187 ? -19.013 -8.030 32.071 1.00 96.94 187 SER A CA 1
ATOM 1418 C C . SER A 1 187 ? -18.627 -8.437 33.491 1.00 96.94 187 SER A C 1
ATOM 1420 O O . SER A 1 187 ? -19.495 -8.634 34.331 1.00 96.94 187 SER A O 1
ATOM 1422 N N . THR A 1 188 ? -17.334 -8.403 33.821 1.00 96.75 188 THR A N 1
ATOM 1423 C CA . THR A 1 188 ? -16.854 -8.719 35.177 1.00 96.75 188 THR A CA 1
ATOM 1424 C C . THR A 1 188 ? -17.395 -7.757 36.242 1.00 96.75 188 THR A C 1
ATOM 1426 O O . THR A 1 188 ? -17.686 -8.165 37.369 1.00 96.75 188 THR A O 1
ATOM 1429 N N . LYS A 1 189 ? -17.575 -6.470 35.909 1.00 96.88 189 LYS A N 1
ATOM 1430 C CA . LYS A 1 189 ? -18.248 -5.508 36.799 1.00 96.88 189 LYS A CA 1
ATOM 1431 C C . LYS A 1 189 ? -19.729 -5.832 36.982 1.00 96.88 189 LYS A C 1
ATOM 1433 O O . LYS A 1 189 ? -20.222 -5.680 38.098 1.00 96.88 189 LYS A O 1
ATOM 1438 N N . LEU A 1 190 ? -20.430 -6.243 35.924 1.00 97.00 190 LEU A N 1
ATOM 1439 C CA . LEU A 1 190 ? -21.832 -6.653 36.006 1.00 97.00 190 LEU A CA 1
ATOM 1440 C C . LEU A 1 190 ? -21.992 -7.900 36.879 1.00 97.00 190 LEU A C 1
ATOM 1442 O O . LEU A 1 190 ? -22.798 -7.858 37.803 1.00 97.00 190 LEU A O 1
ATOM 1446 N N . ASP A 1 191 ? -21.153 -8.920 36.693 1.00 96.50 191 ASP A N 1
ATOM 1447 C CA . ASP A 1 191 ? -21.172 -10.149 37.502 1.00 96.50 191 ASP A CA 1
ATOM 1448 C C . ASP A 1 191 ? -20.962 -9.849 38.995 1.00 96.50 191 ASP A C 1
ATOM 1450 O O . ASP A 1 191 ? -21.620 -10.404 39.882 1.00 96.50 191 ASP A O 1
ATOM 1454 N N . ARG A 1 192 ? -20.059 -8.905 39.296 1.00 96.44 192 ARG A N 1
ATOM 1455 C CA . ARG A 1 192 ? -19.823 -8.446 40.667 1.00 96.44 192 ARG A CA 1
ATOM 1456 C C . ARG A 1 192 ? -21.036 -7.718 41.242 1.00 96.44 192 ARG A C 1
ATOM 1458 O O . ARG A 1 192 ? -21.405 -7.971 42.385 1.00 96.44 192 ARG A O 1
ATOM 1465 N N . ARG A 1 193 ? -21.664 -6.827 40.468 1.00 95.75 193 ARG A N 1
ATOM 1466 C CA . ARG A 1 193 ? -22.884 -6.116 40.889 1.00 95.75 193 ARG A CA 1
ATOM 1467 C C . ARG A 1 193 ? -24.057 -7.062 41.102 1.00 95.75 193 ARG A C 1
ATOM 1469 O O . ARG A 1 193 ? -24.825 -6.860 42.036 1.00 95.75 193 ARG A O 1
ATOM 1476 N N . GLU A 1 194 ? -24.193 -8.080 40.264 1.00 97.38 194 GLU A N 1
ATOM 1477 C CA . GLU A 1 194 ? -25.216 -9.109 40.416 1.00 97.38 194 GLU A CA 1
ATOM 1478 C C . GLU A 1 194 ? -25.002 -9.902 41.710 1.00 97.38 194 GLU A C 1
ATOM 1480 O O . GLU A 1 194 ? -25.930 -10.044 42.505 1.00 97.38 194 GLU A O 1
ATOM 1485 N N . SER A 1 195 ? -23.755 -10.287 41.994 1.00 96.19 195 SER A N 1
ATOM 1486 C CA . SER A 1 195 ? -23.391 -10.947 43.253 1.00 96.19 195 SER A CA 1
ATOM 1487 C C . SER A 1 195 ? -23.698 -10.073 44.481 1.00 96.19 195 SER A C 1
ATOM 1489 O O . SER A 1 195 ? -24.294 -10.552 45.445 1.00 96.19 195 SER A O 1
ATOM 1491 N N . GLU A 1 196 ? -23.368 -8.774 44.437 1.00 96.62 196 GLU A N 1
ATOM 1492 C CA . GLU A 1 196 ? -23.693 -7.806 45.503 1.00 96.62 196 GLU A CA 1
ATOM 1493 C C . GLU A 1 196 ? -25.213 -7.673 45.725 1.00 96.62 196 GLU A C 1
ATOM 1495 O O . GLU A 1 196 ? -25.689 -7.599 46.866 1.00 96.62 196 GLU A O 1
ATOM 1500 N N . LEU A 1 197 ? -26.001 -7.644 44.644 1.00 96.56 197 LEU A N 1
ATOM 1501 C CA . LEU A 1 197 ? -27.462 -7.579 44.720 1.00 96.56 197 LEU A CA 1
ATOM 1502 C C . LEU A 1 197 ? -28.056 -8.849 45.331 1.00 96.56 197 LEU A C 1
ATOM 1504 O O . LEU A 1 197 ? -28.990 -8.757 46.134 1.00 96.56 197 LEU A O 1
ATOM 1508 N N . ASP A 1 198 ? -27.517 -10.016 44.993 1.00 96.81 198 ASP A N 1
ATOM 1509 C CA . ASP A 1 198 ? -27.960 -11.291 45.550 1.00 96.81 198 ASP A CA 1
ATOM 1510 C C . ASP A 1 198 ? -27.608 -11.434 47.035 1.00 96.81 198 ASP A C 1
ATOM 1512 O O . ASP A 1 198 ? -28.447 -11.883 47.822 1.00 96.81 198 ASP A O 1
ATOM 1516 N N . GLU A 1 199 ? -26.426 -10.984 47.461 1.00 96.75 199 GLU A N 1
ATOM 1517 C CA . GLU A 1 199 ? -26.071 -10.895 48.883 1.00 96.75 199 GLU A CA 1
ATOM 1518 C C . GLU A 1 199 ? -27.016 -9.957 49.641 1.00 96.75 199 GLU A C 1
ATOM 1520 O O . GLU A 1 199 ? -27.563 -10.324 50.684 1.00 96.75 199 GLU A O 1
ATOM 1525 N N . THR A 1 200 ? -27.292 -8.778 49.079 1.00 94.94 200 THR A N 1
ATOM 1526 C CA . THR A 1 200 ? -28.214 -7.806 49.682 1.00 94.94 200 THR A CA 1
ATOM 1527 C C . THR A 1 200 ? -29.631 -8.377 49.801 1.00 94.94 200 THR A C 1
ATOM 1529 O O . THR A 1 200 ? -30.288 -8.211 50.831 1.00 94.94 200 THR A O 1
ATOM 1532 N N . ARG A 1 201 ? -30.111 -9.094 48.776 1.00 96.50 201 ARG A N 1
ATOM 1533 C CA . ARG A 1 201 ? -31.412 -9.783 48.803 1.00 96.50 201 ARG A CA 1
ATOM 1534 C C . ARG A 1 201 ? -31.478 -10.845 49.895 1.00 96.50 201 ARG A C 1
ATOM 1536 O O . ARG A 1 201 ? -32.493 -10.915 50.590 1.00 96.50 201 ARG A O 1
ATOM 1543 N N . ARG A 1 202 ? -30.421 -11.646 50.068 1.00 95.81 202 ARG A N 1
ATOM 1544 C CA . ARG A 1 202 ? -30.341 -12.650 51.144 1.00 95.81 202 ARG A CA 1
ATOM 1545 C C . ARG A 1 202 ? -30.405 -11.987 52.515 1.00 95.81 202 ARG A C 1
ATOM 1547 O O . ARG A 1 202 ? -31.257 -12.360 53.317 1.00 95.81 202 ARG A O 1
ATOM 1554 N N . HIS A 1 203 ? -29.600 -10.949 52.736 1.00 95.31 203 HIS A N 1
ATOM 1555 C CA . HIS A 1 203 ? -29.569 -10.230 54.008 1.00 95.31 203 HIS A CA 1
ATOM 1556 C C . HIS A 1 203 ? -30.923 -9.590 54.362 1.00 95.31 203 HIS A C 1
ATOM 1558 O O . HIS A 1 203 ? -31.409 -9.714 55.486 1.00 95.31 203 HIS A O 1
ATOM 1564 N N . LEU A 1 204 ? -31.593 -8.959 53.392 1.00 94.44 204 LEU A N 1
ATOM 1565 C CA . LEU A 1 204 ? -32.947 -8.430 53.589 1.00 94.44 204 LEU A CA 1
ATOM 1566 C C . LEU A 1 204 ? -33.959 -9.538 53.918 1.00 94.44 204 LEU A C 1
ATOM 1568 O O . LEU A 1 204 ? -34.842 -9.336 54.754 1.00 94.44 204 LEU A O 1
ATOM 1572 N N . GLY A 1 205 ? -33.834 -10.706 53.283 1.00 95.50 205 GLY A N 1
ATOM 1573 C CA . GLY A 1 205 ? -34.649 -11.881 53.587 1.00 95.50 205 GLY A CA 1
ATOM 1574 C C . GLY A 1 205 ? -34.491 -12.345 55.038 1.00 95.50 205 GLY A C 1
ATOM 1575 O O . GLY A 1 205 ? -35.493 -12.587 55.714 1.00 95.50 205 GLY A O 1
ATOM 1576 N N . GLU A 1 206 ? -33.255 -12.392 55.534 1.00 95.62 206 GLU A N 1
ATOM 1577 C CA . GLU A 1 206 ? -32.936 -12.738 56.925 1.00 95.62 206 GLU A CA 1
ATOM 1578 C C . GLU A 1 206 ? -33.532 -11.729 57.914 1.00 95.62 206 GLU A C 1
ATOM 1580 O O . GLU A 1 206 ? -34.223 -12.126 58.854 1.00 95.62 206 GLU A O 1
ATOM 1585 N N . LEU A 1 207 ? -33.360 -10.424 57.668 1.00 94.56 207 LEU A N 1
ATOM 1586 C CA . LEU A 1 207 ? -33.930 -9.365 58.512 1.00 94.56 207 LEU A CA 1
ATOM 1587 C C . LEU A 1 207 ? -35.462 -9.429 58.571 1.00 94.56 207 LEU A C 1
ATOM 1589 O O . LEU A 1 207 ? -36.066 -9.251 59.632 1.00 94.56 207 LEU A O 1
ATOM 1593 N N . LEU A 1 208 ? -36.116 -9.704 57.439 1.00 95.12 208 LEU A N 1
ATOM 1594 C CA . LEU A 1 208 ? -37.566 -9.894 57.390 1.00 95.12 208 LEU A CA 1
ATOM 1595 C C . LEU A 1 208 ? -38.013 -11.138 58.164 1.00 95.12 208 LEU A C 1
ATOM 1597 O O . LEU A 1 208 ? -39.095 -11.139 58.753 1.00 95.12 208 LEU A O 1
ATOM 1601 N N . GLN A 1 209 ? -37.217 -12.204 58.167 1.00 94.12 209 GLN A N 1
ATOM 1602 C CA . GLN A 1 209 ? -37.518 -13.408 58.933 1.00 94.12 209 GLN A CA 1
ATOM 1603 C C . GLN A 1 209 ? -37.331 -13.177 60.437 1.00 94.12 209 GLN A C 1
ATOM 1605 O O . GLN A 1 209 ? -38.190 -13.579 61.224 1.00 94.12 209 GLN A O 1
ATOM 1610 N N . GLN A 1 210 ? -36.273 -12.468 60.829 1.00 93.44 210 GLN A N 1
ATOM 1611 C CA . GLN A 1 210 ? -36.018 -12.092 62.216 1.00 93.44 210 GLN A CA 1
ATOM 1612 C C . GLN A 1 210 ? -37.117 -11.170 62.755 1.00 93.44 210 GLN A C 1
ATOM 1614 O O . GLN A 1 210 ? -37.714 -11.471 63.783 1.00 93.44 210 GLN A O 1
ATOM 1619 N N . SER A 1 211 ? -37.496 -10.126 62.008 1.00 91.38 211 SER A N 1
ATOM 1620 C CA . SER A 1 211 ? -38.577 -9.222 62.429 1.00 91.38 211 SER A CA 1
ATOM 1621 C C . SER A 1 211 ? -39.926 -9.939 62.558 1.00 91.38 211 SER A C 1
ATOM 1623 O O . SER A 1 211 ? -40.714 -9.640 63.459 1.00 91.38 211 SER A O 1
ATOM 1625 N N . LYS A 1 212 ? -40.194 -10.942 61.706 1.00 92.00 212 LYS A N 1
ATOM 1626 C CA . LYS A 1 212 ? -41.370 -11.813 61.848 1.00 92.00 212 LYS A CA 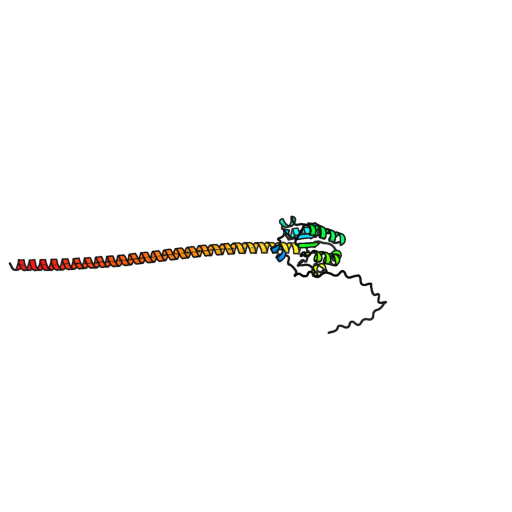1
ATOM 1627 C C . LYS A 1 212 ? -41.318 -12.620 63.143 1.00 92.00 212 LYS A C 1
ATOM 1629 O O . LYS A 1 212 ? -42.331 -12.642 63.843 1.00 92.00 212 LYS A O 1
ATOM 1634 N N . LEU A 1 213 ? -40.188 -13.250 63.462 1.00 90.81 213 LEU A N 1
ATOM 1635 C CA . LEU A 1 213 ? -40.010 -14.015 64.701 1.00 90.81 213 LEU A CA 1
ATOM 1636 C C . LEU A 1 213 ? -40.163 -13.119 65.937 1.00 90.81 213 LEU A C 1
ATOM 1638 O O . LEU A 1 213 ? -40.955 -13.446 66.820 1.00 90.81 213 LEU A O 1
ATOM 1642 N N . ASP A 1 214 ? -39.522 -11.951 65.950 1.00 89.94 214 ASP A N 1
ATOM 1643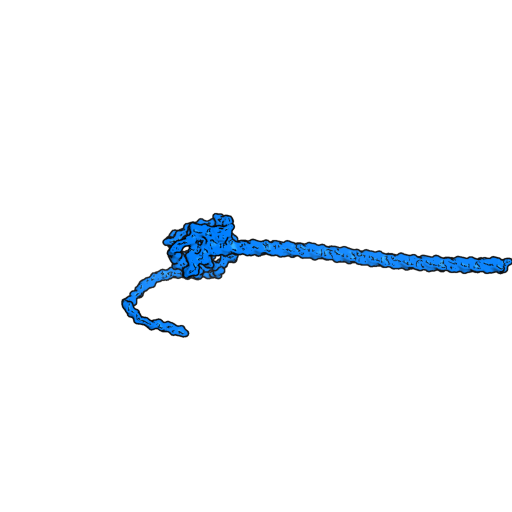 C CA . ASP A 1 214 ? -39.629 -10.971 67.036 1.00 89.94 214 ASP A CA 1
ATOM 1644 C C . ASP A 1 214 ? -41.078 -10.499 67.218 1.00 89.94 214 ASP A C 1
ATOM 1646 O O . ASP A 1 214 ? -41.602 -10.460 68.332 1.00 89.94 214 ASP A O 1
ATOM 1650 N N . SER A 1 215 ? -41.787 -10.221 66.116 1.00 88.69 215 SER A N 1
ATOM 1651 C CA . SER A 1 215 ? -43.204 -9.844 66.165 1.00 88.69 215 SER A CA 1
ATOM 1652 C C . SER A 1 215 ? -44.103 -10.966 66.702 1.00 88.69 215 SER A C 1
ATOM 1654 O O . SER A 1 215 ? -45.119 -10.693 67.346 1.00 88.69 215 SER A O 1
ATOM 1656 N N . GLN A 1 216 ? -43.757 -12.233 66.448 1.00 87.06 216 GLN A N 1
ATOM 1657 C CA . GLN A 1 216 ? -44.465 -13.388 67.000 1.00 87.06 216 GLN A CA 1
ATOM 1658 C C . GLN A 1 216 ? -44.162 -13.566 68.490 1.00 87.06 216 GLN A C 1
ATOM 1660 O O . GLN A 1 216 ? -45.097 -13.816 69.252 1.00 87.06 216 GLN A O 1
ATOM 1665 N N . GLY A 1 217 ? -42.907 -13.373 68.905 1.00 86.62 217 GLY A N 1
ATOM 1666 C CA . GLY A 1 217 ? -42.491 -13.354 70.308 1.00 86.62 217 GLY A CA 1
ATOM 1667 C C . GLY A 1 217 ? -43.235 -12.281 71.100 1.00 86.62 217 GLY A C 1
ATOM 1668 O O . GLY A 1 217 ? -43.928 -12.600 72.064 1.00 86.62 217 GLY A O 1
ATOM 1669 N N . LEU A 1 218 ? -43.232 -11.039 70.607 1.00 84.38 218 LEU A N 1
ATOM 1670 C CA . LEU A 1 218 ? -44.004 -9.929 71.178 1.00 84.38 218 LEU A CA 1
ATOM 1671 C C . LEU A 1 218 ? -45.500 -10.257 71.268 1.00 84.38 218 LEU A C 1
ATOM 1673 O O . LEU A 1 218 ? -46.133 -10.017 72.293 1.00 84.38 218 LEU A O 1
ATOM 1677 N N . LYS A 1 219 ? -46.093 -10.849 70.221 1.00 84.31 219 LYS A N 1
ATOM 1678 C CA . LYS A 1 219 ? -47.501 -11.287 70.259 1.00 84.31 219 LYS A CA 1
ATOM 1679 C C . LYS A 1 219 ? -47.750 -12.374 71.310 1.00 84.31 219 LYS A C 1
ATOM 1681 O O . LYS A 1 219 ? -48.837 -12.394 71.890 1.00 84.31 219 LYS A O 1
ATOM 1686 N N . ALA A 1 220 ? -46.799 -13.277 71.539 1.00 80.94 220 ALA A N 1
ATOM 1687 C CA . ALA A 1 220 ? -46.902 -14.332 72.543 1.00 80.94 220 ALA A CA 1
ATOM 1688 C C . ALA A 1 220 ? -46.789 -13.774 73.970 1.00 80.94 220 ALA A C 1
ATOM 1690 O O . ALA A 1 220 ? -47.640 -14.089 74.805 1.00 80.94 220 ALA A O 1
ATOM 1691 N N . GLU A 1 221 ? -45.831 -12.882 74.231 1.00 84.94 221 GLU A N 1
ATOM 1692 C CA . GLU A 1 221 ? -45.715 -12.176 75.514 1.00 84.94 221 GLU A CA 1
ATOM 1693 C C . GLU A 1 221 ? -46.976 -11.369 75.819 1.00 84.94 221 GLU A C 1
ATOM 1695 O O . GLU A 1 221 ? -47.537 -11.453 76.912 1.00 84.94 221 GLU A O 1
ATOM 1700 N N . LEU A 1 222 ? -47.497 -10.652 74.823 1.00 83.94 222 LEU A N 1
ATOM 1701 C CA . LEU A 1 222 ? -48.711 -9.860 74.978 1.00 83.94 222 LEU A CA 1
ATOM 1702 C C . LEU A 1 222 ? -49.937 -10.743 75.281 1.00 83.94 222 LEU A C 1
ATOM 1704 O O . LEU A 1 222 ? -50.845 -10.312 75.992 1.00 83.94 222 LEU A O 1
ATOM 1708 N N . ARG A 1 223 ? -49.976 -11.995 74.796 1.00 80.62 223 ARG A N 1
ATOM 1709 C CA . ARG A 1 223 ? -50.992 -12.986 75.205 1.00 80.62 223 ARG A CA 1
ATOM 1710 C C . ARG A 1 223 ? -50.793 -13.467 76.639 1.00 80.62 223 ARG A C 1
ATOM 1712 O O . ARG A 1 223 ? -51.785 -13.584 77.354 1.00 80.62 223 ARG A O 1
ATOM 1719 N N . GLN A 1 224 ? -49.559 -13.737 77.063 1.00 85.12 224 GLN A N 1
ATOM 1720 C CA . GLN A 1 224 ? -49.274 -14.142 78.443 1.00 85.12 224 GLN A CA 1
ATOM 1721 C C . GLN A 1 224 ? -49.685 -13.049 79.429 1.00 85.12 224 GLN A C 1
ATOM 1723 O O . GLN A 1 224 ? -50.431 -13.325 80.364 1.00 85.12 224 GLN A O 1
ATOM 1728 N N . TRP A 1 225 ? -49.303 -11.797 79.166 1.00 82.50 225 TRP A N 1
ATOM 1729 C CA . TRP A 1 225 ? -49.726 -10.643 79.962 1.00 82.50 225 TRP A CA 1
ATOM 1730 C C . TRP A 1 225 ? -51.247 -10.498 80.021 1.00 82.50 225 TRP A C 1
ATOM 1732 O O . TRP A 1 225 ? -51.800 -10.278 81.097 1.00 82.50 225 TRP A O 1
ATOM 1742 N N . LYS A 1 226 ? -51.948 -10.690 78.895 1.00 82.81 226 LYS A N 1
ATOM 1743 C CA . LYS A 1 226 ? -53.420 -10.707 78.876 1.00 82.81 226 LYS A CA 1
ATOM 1744 C C . LYS A 1 226 ? -54.007 -11.822 79.750 1.00 82.81 226 LYS A C 1
ATOM 1746 O O . LYS A 1 226 ? -54.988 -11.573 80.444 1.00 82.81 226 LYS A O 1
ATOM 1751 N N . MET A 1 227 ? -53.419 -13.022 79.756 1.00 82.75 227 MET A N 1
ATOM 1752 C CA . MET A 1 227 ? -53.863 -14.110 80.638 1.00 82.75 227 MET A CA 1
ATOM 1753 C C . MET A 1 227 ? -53.585 -13.815 82.114 1.00 82.75 227 MET A C 1
ATOM 1755 O O . MET A 1 227 ? -54.476 -14.001 82.939 1.00 82.75 227 MET A O 1
ATOM 1759 N N . PHE A 1 228 ? -52.395 -13.310 82.454 1.00 86.75 228 PHE A N 1
ATOM 1760 C CA . PHE A 1 228 ? -52.068 -12.913 83.827 1.00 86.75 228 PHE A CA 1
ATOM 1761 C C . PHE A 1 228 ? -53.019 -11.833 84.344 1.00 86.75 228 PHE A C 1
ATOM 1763 O O . PHE A 1 228 ? -53.545 -11.961 85.448 1.00 86.75 228 PHE A O 1
ATOM 1770 N N . ALA A 1 229 ? -53.305 -10.813 83.530 1.00 82.62 229 ALA A N 1
ATOM 1771 C CA . ALA A 1 229 ? -54.265 -9.771 83.874 1.00 82.62 229 ALA A CA 1
ATOM 1772 C C . ALA A 1 229 ? -55.681 -10.335 84.104 1.00 82.62 229 ALA A C 1
ATOM 1774 O O . ALA A 1 229 ? -56.351 -9.930 85.052 1.00 82.62 229 ALA A O 1
ATOM 1775 N N . ALA A 1 230 ? -56.126 -11.301 83.290 1.00 84.50 230 ALA A N 1
ATOM 1776 C CA . ALA A 1 230 ? -57.431 -11.943 83.453 1.00 84.50 230 ALA A CA 1
ATOM 1777 C C . ALA A 1 230 ? -57.529 -12.769 84.749 1.00 84.50 230 ALA A C 1
ATOM 1779 O O . ALA A 1 230 ? -58.520 -12.662 85.470 1.00 84.50 230 ALA A O 1
ATOM 1780 N N . VAL A 1 231 ? -56.496 -13.553 85.078 1.00 86.69 231 VAL A N 1
ATOM 1781 C CA . VAL A 1 231 ? -56.448 -14.347 86.320 1.00 86.69 231 VAL A CA 1
ATOM 1782 C C . VAL A 1 231 ? -56.383 -13.439 87.547 1.00 86.69 231 VAL A C 1
ATOM 1784 O O . VAL A 1 231 ? -57.142 -13.640 88.492 1.00 86.69 231 VAL A O 1
ATOM 1787 N N . ALA A 1 232 ? -55.532 -12.410 87.526 1.00 85.38 232 ALA A N 1
ATOM 1788 C CA . ALA A 1 232 ? -55.451 -11.432 88.608 1.00 85.38 232 ALA A CA 1
ATOM 1789 C C . ALA A 1 232 ? -56.796 -10.716 88.817 1.00 85.38 232 ALA A C 1
ATOM 1791 O O . ALA A 1 232 ? -57.255 -10.594 89.953 1.00 85.38 232 ALA A O 1
ATOM 1792 N N . GLY A 1 233 ? -57.466 -10.319 87.729 1.00 84.94 233 GLY A N 1
ATOM 1793 C CA . GLY A 1 233 ? -58.810 -9.743 87.771 1.00 84.94 233 GLY A CA 1
ATOM 1794 C C . GLY A 1 233 ? -59.852 -10.690 88.378 1.00 84.94 233 GLY A C 1
ATOM 1795 O O . GLY A 1 233 ? -60.629 -10.268 89.232 1.00 84.94 233 GLY A O 1
ATOM 1796 N N . ALA A 1 234 ? -59.839 -11.974 88.008 1.00 84.88 234 ALA A N 1
ATOM 1797 C CA . ALA A 1 234 ? -60.746 -12.982 88.563 1.00 84.88 234 ALA A CA 1
ATOM 1798 C C . ALA A 1 234 ? -60.493 -13.251 90.058 1.00 84.88 234 ALA A C 1
ATOM 1800 O O . ALA A 1 234 ? -61.438 -13.298 90.843 1.00 84.88 234 ALA A O 1
ATOM 1801 N N . CYS A 1 235 ? -59.228 -13.371 90.474 1.00 86.12 235 CYS A N 1
ATOM 1802 C CA . CYS A 1 235 ? -58.860 -13.516 91.885 1.00 86.12 235 CYS A CA 1
ATOM 1803 C C . CYS A 1 235 ? -59.289 -12.300 92.709 1.00 86.12 235 CYS A C 1
ATOM 1805 O O . CYS A 1 235 ? -59.840 -12.460 93.795 1.00 86.12 235 CYS A O 1
ATOM 1807 N N . MET A 1 236 ? -59.079 -11.088 92.187 1.00 88.31 236 MET A N 1
ATOM 1808 C CA . MET A 1 236 ? -59.516 -9.853 92.837 1.00 88.31 236 MET A CA 1
ATOM 1809 C C . MET A 1 236 ? -61.044 -9.798 92.968 1.00 88.31 236 MET A C 1
ATOM 1811 O O . MET A 1 236 ? -61.556 -9.421 94.018 1.00 88.31 236 MET A O 1
ATOM 1815 N N . PHE A 1 237 ? -61.779 -10.236 91.943 1.00 87.50 237 PHE A N 1
ATOM 1816 C CA . PHE A 1 237 ? -63.239 -10.324 91.978 1.00 87.50 237 PHE A CA 1
ATOM 1817 C C . PHE A 1 237 ? -63.744 -11.331 93.025 1.00 87.50 237 PHE A C 1
ATOM 1819 O O . PHE A 1 237 ? -64.656 -11.024 93.790 1.00 87.50 237 PHE A O 1
ATOM 1826 N N . LEU A 1 238 ? -63.117 -12.509 93.118 1.00 86.88 238 LEU A N 1
ATOM 1827 C CA . LEU A 1 238 ? -63.425 -13.508 94.148 1.00 86.88 238 LEU A CA 1
ATOM 1828 C C . LEU A 1 238 ? -63.106 -13.004 95.562 1.00 86.88 238 LEU A C 1
ATOM 1830 O O . LEU A 1 238 ? -63.880 -13.250 96.482 1.00 86.88 238 LEU A O 1
ATOM 1834 N N . LEU A 1 239 ? -62.004 -12.270 95.735 1.00 85.94 239 LEU A N 1
ATOM 1835 C CA . LEU A 1 239 ? -61.648 -11.617 96.999 1.00 85.94 239 LEU A CA 1
ATOM 1836 C C . LEU A 1 239 ? -62.691 -10.580 97.418 1.00 85.94 239 LEU A C 1
ATOM 1838 O O . LEU A 1 239 ? -63.086 -10.551 98.580 1.00 85.94 239 LEU A O 1
ATOM 1842 N N . LEU A 1 240 ? -63.165 -9.761 96.475 1.00 85.38 240 LEU A N 1
ATOM 1843 C CA . LEU A 1 240 ? -64.229 -8.787 96.721 1.00 85.38 240 LEU A CA 1
ATOM 1844 C C . LEU A 1 240 ? -65.552 -9.469 97.091 1.00 85.38 240 LEU A C 1
ATOM 1846 O O . LEU A 1 240 ? -66.207 -9.039 98.036 1.00 85.38 240 LEU A O 1
ATOM 1850 N N . LEU A 1 241 ? -65.919 -10.557 96.406 1.00 85.88 241 LEU A N 1
ATOM 1851 C CA . LEU A 1 241 ? -67.091 -11.367 96.756 1.00 85.88 241 LEU A CA 1
ATOM 1852 C C . LEU A 1 241 ? -66.966 -12.003 98.145 1.00 85.88 241 LEU A C 1
ATOM 1854 O O . LEU A 1 241 ? -67.933 -12.013 98.902 1.00 85.88 241 LEU A O 1
ATOM 1858 N N . TRP A 1 242 ? -65.786 -12.518 98.492 1.00 84.56 242 TRP A N 1
ATOM 1859 C CA . TRP A 1 242 ? -65.525 -13.087 99.813 1.00 84.56 242 TRP A CA 1
ATOM 1860 C C . TRP A 1 242 ? -65.621 -12.031 100.917 1.00 84.56 242 TRP A C 1
ATOM 1862 O O . TRP A 1 242 ? -66.245 -12.285 101.944 1.00 84.56 242 TRP A O 1
ATOM 1872 N N . LEU A 1 243 ? -65.062 -10.836 100.694 1.00 83.19 243 LEU A N 1
ATOM 1873 C CA . LEU A 1 243 ? -65.198 -9.712 101.622 1.00 83.19 243 LEU A CA 1
ATOM 1874 C C . LEU A 1 243 ? -66.653 -9.255 101.776 1.00 83.19 243 LEU A C 1
ATOM 1876 O O . LEU A 1 243 ? -67.047 -8.900 102.878 1.00 83.19 243 LEU A O 1
ATOM 1880 N N . ALA A 1 244 ? -67.442 -9.260 100.701 1.00 80.69 244 ALA A N 1
ATOM 1881 C CA . ALA A 1 244 ? -68.844 -8.846 100.739 1.00 80.69 244 ALA A CA 1
ATOM 1882 C C . ALA A 1 244 ? -69.770 -9.852 101.452 1.00 80.69 244 ALA A C 1
ATOM 1884 O O . ALA A 1 244 ? -70.858 -9.475 101.877 1.00 80.69 244 ALA A O 1
ATOM 1885 N N . MET A 1 245 ? -69.367 -11.123 101.565 1.00 80.56 245 MET A N 1
ATOM 1886 C CA . MET A 1 245 ? -70.132 -12.175 102.254 1.00 80.56 245 MET A CA 1
ATOM 1887 C C . MET A 1 245 ? -69.795 -12.321 103.748 1.00 80.56 245 MET A C 1
ATOM 1889 O O . MET A 1 245 ? -70.352 -13.201 104.405 1.00 80.56 245 MET A O 1
ATOM 1893 N N . ARG A 1 246 ? -68.885 -11.504 104.282 1.00 67.88 246 ARG A N 1
ATOM 1894 C CA . ARG A 1 246 ? -68.460 -11.521 105.685 1.00 67.88 246 ARG A CA 1
ATOM 1895 C C . ARG A 1 246 ? -69.038 -10.336 106.448 1.00 67.88 246 ARG A C 1
ATOM 1897 O O . ARG A 1 246 ? -69.352 -10.539 107.640 1.00 67.88 246 ARG A O 1
#

InterPro domains:
  IPR020579 Exonuclease VII, large subunit, C-terminal [PF02601] (83-224)

Secondary structure (DSSP, 8-state):
----------S----------PPPPP--S----HHHHHHHH-GGGEEEEE-HHHHHHHHHHH--GGGGGSEEEE--TT-HHHHHHHHHHHHTTT-SEEEEE--S-S-THHHHT-HHHHHHHHHT-S-EEEE---TT---HHHHT-SEE-SSHHHHHHHHHHHHHHHHHHHHHHHHHHHHHHHHHHHHHHHHHHHHHHHHHHHHHHHHHHHHHHHHHHHHHHHHHHHHHHHHHHHHHHHHHHHHHT-

Sequence (246 aa):
MSVELQGRVEGPWLTAAREPRVPIPDRGRNPVTIGEFLGKNGLSGLGFLASKTGWDDICSAARLQKLRNNTLVTANFGDETKFLEALKQLTATGVKGLVIARGGGERLETIGDSRNVTRALIETGLPFYAALGHANDVLLLDKHADDVFLTPSDFGHRLRDCLDAAQEAEDARTEASDAEDKLIQLSTKLDRRESELDETRRHLGELLQQSKLDSQGLKAELRQWKMFAAVAGACMFLLLLWLAMR

Radius of gyration: 46.89 Å; chains: 1; bounding box: 94×34×162 Å